Protein AF-A0A285Q0B0-F1 (afdb_monomer)

Solvent-accessible surface area (backbone atoms only — not comparable to full-atom values): 15495 Å² total; per-residue (Å²): 121,47,70,26,45,36,85,66,60,57,29,38,37,36,27,45,71,44,81,40,77,78,51,70,50,73,43,98,83,74,50,73,45,82,40,67,45,80,46,76,43,79,75,48,75,48,54,55,91,54,65,48,53,88,73,40,64,86,39,56,46,101,81,74,42,63,70,51,52,71,70,55,39,55,52,48,40,58,49,46,55,52,50,52,54,48,52,54,52,39,52,53,53,35,46,76,72,46,29,44,79,53,42,50,37,48,27,80,49,77,67,47,57,71,72,42,57,87,36,77,64,44,43,89,85,48,49,73,24,31,65,27,32,30,64,47,76,48,40,72,72,70,80,91,62,88,65,83,64,80,67,72,82,76,67,76,80,61,81,79,45,67,71,49,31,53,75,70,73,42,57,63,58,64,54,49,53,53,53,53,48,54,52,51,51,10,59,77,68,74,33,59,71,94,67,48,58,52,74,67,57,52,48,52,56,50,53,53,53,49,53,53,51,45,46,44,40,69,72,68,62,44,54,68,68,71,61,43,65,85,41,48,71,57,55,51,51,51,51,56,56,60,52,48,66,81,64,76,66,85,76,79,78,78,80,74,83,82,82,134

Radius of gyration: 33.99 Å; Cα contacts (8 Å, |Δi|>4): 268; chains: 1; bounding box: 76×57×107 Å

Nearest PDB structures (foldseek):
  8flw-assembly1_H  TM=5.089E-01  e=1.901E+00  Homo sapiens
  6ahy-assembly2_D  TM=4.563E-01  e=5.440E+00  Homo sapiens
  6ahy-assembly1_B  TM=3.961E-01  e=4.807E+00  Homo sapiens
  4f0a-assembly1_B  TM=3.523E-01  e=7.884E+00  Xenopus laevis

Secondary structure (DSSP, 8-state):
-EEEE-TTSSEEEEEEEEEEEEEEEEPTTS-EEEEEEEEEEEEEEEETTS-HHHHHTT-B-TTS-BSS-HHHHHHHHHHHHHHHHHHHHHHHHHHHTTEE--EEEEP-SHHHHHHHTTSTT--TTPPTTSEEEEEET-EE---S-----------------HHHHHHTT-HHHHHHHHHHHHHHHHHHTTS-TTTSS-HHHHHHHHHHHHHHHHIIIIIS---HHHHHHHHHHHHHHHHHHHHHHTT-PPP---------

pLDDT: mean 79.27, std 15.32, range [34.53, 93.88]

Sequence (260 aa):
MLLRLGKEGTVVRVYKTRAIYFDTITMSNGRSRKLFQTEMRKVVEFPIYESADAHMSDLLNEDDEAIFSIHGIQNAEKWIERQMQAIDAAFRKNQAMGLMGGTAVIKRSRKDDETYRSYPGFMPDAKIGEFIGAIRGSHKYEPKMRIKVRLPKVEVVEDKSLAKAWREGRLEDLNDEVVELLVRTADERGKPLDQAFSDEEARAVYITERKLFYLITQQLGYSQSFLEQPIKDELSKIKEELGKYKKKQPRKRKGKELLP

Structure (mmCIF, N/CA/C/O backbone):
data_AF-A0A285Q0B0-F1
#
_entry.id   AF-A0A285Q0B0-F1
#
loop_
_atom_site.group_PDB
_atom_site.id
_atom_site.type_symbol
_atom_site.label_atom_id
_atom_site.label_alt_id
_atom_site.label_comp_id
_atom_site.label_asym_id
_atom_site.label_entity_id
_atom_site.label_seq_id
_atom_site.pdbx_PDB_ins_code
_atom_site.Cartn_x
_atom_site.Cartn_y
_atom_site.Cartn_z
_atom_site.occupancy
_atom_site.B_iso_or_equiv
_atom_site.auth_seq_id
_atom_site.auth_comp_id
_atom_site.auth_asym_id
_atom_site.auth_atom_id
_atom_site.pdbx_PDB_model_num
ATOM 1 N N . MET A 1 1 ? 13.766 1.002 -21.809 1.00 83.38 1 MET A N 1
ATOM 2 C CA . MET A 1 1 ? 13.616 0.215 -20.568 1.00 83.38 1 MET A CA 1
ATOM 3 C C . MET A 1 1 ? 12.156 -0.162 -20.408 1.00 83.38 1 MET A C 1
ATOM 5 O O . MET A 1 1 ? 11.301 0.656 -20.721 1.00 83.38 1 MET A O 1
ATOM 9 N N . LEU A 1 2 ? 11.875 -1.385 -19.974 1.00 88.06 2 LEU A N 1
ATOM 10 C CA . LEU A 1 2 ? 10.527 -1.869 -19.686 1.00 88.06 2 LEU A CA 1
ATOM 11 C C . LEU A 1 2 ? 10.469 -2.331 -18.232 1.00 88.06 2 LEU A C 1
ATOM 13 O O . LEU A 1 2 ? 11.325 -3.100 -17.803 1.00 88.06 2 LEU A O 1
ATOM 17 N N . LEU A 1 3 ? 9.455 -1.879 -17.502 1.00 90.50 3 LEU A N 1
ATOM 18 C CA . LEU A 1 3 ? 9.206 -2.255 -16.113 1.00 90.50 3 LEU A CA 1
ATOM 19 C C . LEU A 1 3 ? 8.009 -3.194 -16.066 1.00 90.50 3 LEU A C 1
ATOM 21 O O . LEU A 1 3 ? 7.027 -2.987 -16.782 1.00 90.50 3 LEU A O 1
ATOM 25 N N . ARG A 1 4 ? 8.106 -4.252 -15.264 1.00 92.56 4 ARG A N 1
ATOM 26 C CA . ARG A 1 4 ? 7.008 -5.194 -15.046 1.00 92.56 4 ARG A CA 1
ATOM 27 C C . ARG A 1 4 ? 6.981 -5.657 -13.605 1.00 92.56 4 ARG A C 1
ATOM 29 O O . ARG A 1 4 ? 8.021 -5.972 -13.038 1.00 92.56 4 ARG A O 1
ATOM 36 N N . LEU A 1 5 ? 5.786 -5.797 -13.058 1.00 90.88 5 LEU A N 1
ATOM 37 C CA . LEU A 1 5 ? 5.570 -6.472 -11.795 1.00 90.88 5 LEU A CA 1
ATOM 38 C C . LEU A 1 5 ? 5.671 -7.993 -11.957 1.00 90.88 5 LEU A C 1
ATOM 40 O O . LEU A 1 5 ? 5.313 -8.579 -12.987 1.00 90.88 5 LEU A O 1
ATOM 44 N N . GLY A 1 6 ? 6.161 -8.642 -10.905 1.00 86.94 6 GLY A N 1
ATOM 45 C CA . GLY A 1 6 ? 6.092 -10.082 -10.712 1.00 86.94 6 GLY A CA 1
ATOM 46 C C . GLY A 1 6 ? 4.644 -10.566 -10.606 1.00 86.94 6 GLY A C 1
ATOM 47 O O . GLY A 1 6 ? 3.711 -9.780 -10.484 1.00 86.94 6 GLY A O 1
ATOM 48 N N . LYS A 1 7 ? 4.432 -11.887 -10.636 1.00 79.38 7 LYS A N 1
ATOM 49 C CA . LYS A 1 7 ? 3.079 -12.481 -10.674 1.00 79.38 7 LYS A CA 1
ATOM 50 C C . LYS A 1 7 ? 2.180 -12.080 -9.494 1.00 79.38 7 LYS A C 1
ATOM 52 O O . LYS A 1 7 ? 0.967 -12.180 -9.644 1.00 79.38 7 LYS A O 1
ATOM 57 N N . GLU A 1 8 ? 2.778 -11.671 -8.381 1.00 79.50 8 GLU A N 1
ATOM 58 C CA . GLU A 1 8 ? 2.112 -11.315 -7.124 1.00 79.50 8 GLU A CA 1
ATOM 59 C C . GLU A 1 8 ? 2.106 -9.802 -6.852 1.00 79.50 8 GLU A C 1
ATOM 61 O O . GLU A 1 8 ? 1.553 -9.369 -5.850 1.00 79.50 8 GLU A O 1
ATOM 66 N N . GLY A 1 9 ? 2.712 -8.988 -7.726 1.00 82.19 9 GLY A N 1
ATOM 67 C CA . GLY A 1 9 ? 2.813 -7.538 -7.517 1.00 82.19 9 GLY A CA 1
ATOM 68 C C . GLY A 1 9 ? 3.846 -7.101 -6.471 1.00 82.19 9 GLY A C 1
ATOM 69 O O . GLY A 1 9 ? 3.924 -5.921 -6.170 1.00 82.19 9 GLY A O 1
ATOM 70 N N . THR A 1 10 ? 4.645 -8.023 -5.934 1.00 85.56 10 THR A N 1
ATOM 71 C CA . THR A 1 10 ? 5.606 -7.778 -4.839 1.00 85.56 10 THR A CA 1
ATOM 72 C C . THR A 1 10 ? 7.030 -7.488 -5.306 1.00 85.56 10 THR A C 1
ATOM 74 O O . THR A 1 10 ? 7.867 -7.045 -4.527 1.00 85.56 10 THR A O 1
ATOM 77 N N . VAL A 1 11 ? 7.319 -7.745 -6.579 1.00 90.88 11 VAL A N 1
ATOM 78 C CA . VAL A 1 11 ? 8.665 -7.675 -7.154 1.00 90.88 11 VAL A CA 1
ATOM 79 C C . VAL A 1 11 ? 8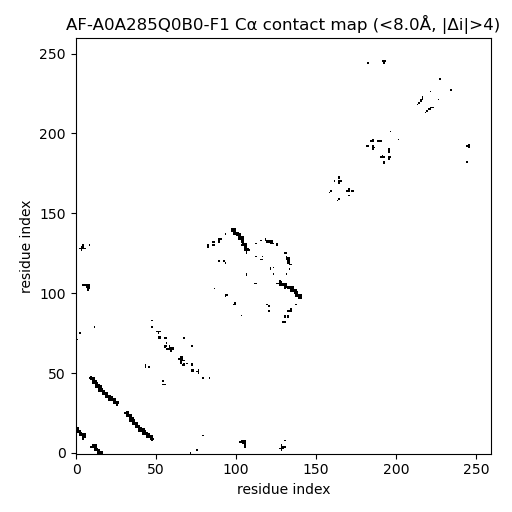.612 -6.878 -8.448 1.00 90.88 11 VAL A C 1
ATOM 81 O O . VAL A 1 11 ? 7.690 -7.057 -9.246 1.00 90.88 11 VAL A O 1
ATOM 84 N N . VAL A 1 12 ? 9.612 -6.037 -8.679 1.00 91.12 12 VAL A N 1
ATOM 85 C CA . VAL A 1 12 ? 9.812 -5.268 -9.907 1.00 91.12 12 VAL A CA 1
ATOM 86 C C . VAL A 1 12 ? 10.879 -5.954 -10.747 1.00 91.12 12 VAL A C 1
ATOM 88 O O . VAL A 1 12 ? 11.940 -6.331 -10.261 1.00 91.12 12 VAL A O 1
ATOM 91 N N . ARG A 1 13 ? 10.594 -6.127 -12.036 1.00 92.31 13 ARG A N 1
ATOM 92 C CA . ARG A 1 13 ? 11.513 -6.669 -13.036 1.00 92.31 13 ARG A CA 1
ATOM 93 C C . ARG A 1 13 ? 11.777 -5.625 -14.096 1.00 92.31 13 ARG A C 1
ATOM 95 O O . ARG A 1 13 ? 10.850 -5.156 -14.763 1.00 92.31 13 ARG A O 1
ATOM 102 N N . VAL A 1 14 ? 13.051 -5.318 -14.287 1.00 90.44 14 VAL A N 1
ATOM 103 C CA . VAL A 1 14 ? 13.509 -4.343 -15.270 1.00 90.44 14 VAL A CA 1
ATOM 104 C C . VAL A 1 14 ? 14.087 -5.082 -16.467 1.00 90.44 14 VAL A C 1
ATOM 106 O O . VAL A 1 14 ? 14.978 -5.923 -16.341 1.00 90.44 14 VAL A O 1
ATOM 109 N N . TYR A 1 15 ? 13.577 -4.759 -17.649 1.00 88.88 15 TYR A N 1
ATOM 110 C CA . TYR A 1 15 ? 14.010 -5.332 -18.914 1.00 88.88 15 TYR A CA 1
ATOM 111 C C . TYR A 1 15 ? 14.642 -4.261 -19.801 1.00 88.88 15 TYR A C 1
ATOM 113 O O . TYR A 1 15 ? 14.114 -3.151 -19.958 1.00 88.88 15 TYR A O 1
ATOM 121 N N . LYS A 1 16 ? 15.748 -4.623 -20.450 1.00 85.56 16 LYS A N 1
ATOM 122 C CA . LYS A 1 16 ? 16.327 -3.858 -21.554 1.00 85.56 16 LYS A CA 1
ATOM 123 C C . LYS A 1 16 ? 15.914 -4.525 -22.858 1.00 85.56 16 LYS A C 1
ATOM 125 O O . LYS A 1 16 ? 16.012 -5.741 -23.017 1.00 85.56 16 LYS A O 1
ATOM 130 N N . THR A 1 17 ? 15.397 -3.714 -23.766 1.00 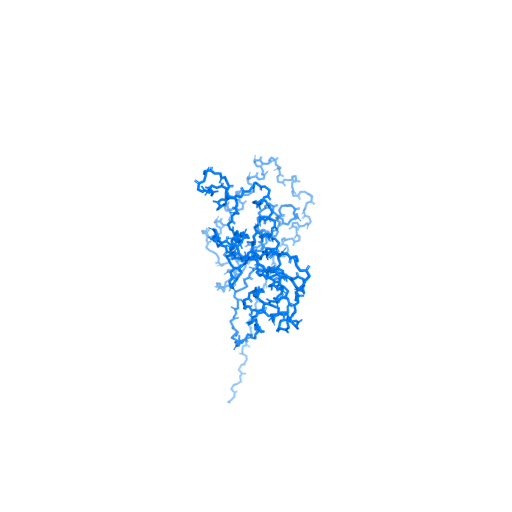82.31 17 THR A N 1
ATOM 131 C CA . THR A 1 17 ? 15.000 -4.134 -25.105 1.00 82.31 17 THR A CA 1
ATOM 132 C C . THR A 1 17 ? 16.120 -3.815 -26.079 1.00 82.31 17 THR A C 1
ATOM 134 O O . THR A 1 17 ? 16.610 -2.686 -26.089 1.00 82.31 17 THR A O 1
ATOM 137 N N . ARG A 1 18 ? 16.501 -4.785 -26.911 1.00 82.50 18 ARG A N 1
ATOM 138 C CA . ARG A 1 18 ? 17.442 -4.589 -28.018 1.00 82.50 18 ARG A CA 1
ATOM 139 C C . ARG A 1 18 ? 16.781 -5.023 -29.319 1.00 82.50 18 ARG A C 1
ATOM 141 O O . ARG A 1 18 ? 16.131 -6.063 -29.371 1.00 82.50 18 ARG A O 1
ATOM 148 N N . ALA A 1 19 ? 16.927 -4.214 -30.362 1.00 80.25 19 ALA A N 1
ATOM 149 C CA . ALA A 1 19 ? 16.557 -4.612 -31.712 1.00 80.25 19 ALA A CA 1
ATOM 150 C C . ALA A 1 19 ? 17.736 -5.363 -32.338 1.00 80.25 19 ALA A C 1
ATOM 152 O O . ALA A 1 19 ? 18.843 -4.829 -32.407 1.00 80.25 19 ALA A O 1
ATOM 153 N N . ILE A 1 20 ? 17.496 -6.593 -32.774 1.00 84.38 20 ILE A N 1
ATOM 154 C CA . ILE A 1 20 ? 18.479 -7.454 -33.424 1.00 84.38 20 ILE A CA 1
ATOM 155 C C . ILE A 1 20 ? 18.058 -7.615 -34.876 1.00 84.38 20 ILE A C 1
ATOM 157 O O . ILE A 1 20 ? 16.944 -8.045 -35.166 1.00 84.38 20 ILE A O 1
ATOM 161 N N . TYR A 1 21 ? 18.939 -7.223 -35.790 1.00 86.25 21 TYR A N 1
ATOM 162 C CA . TYR A 1 21 ? 18.771 -7.515 -37.207 1.00 86.25 21 TYR A CA 1
ATOM 163 C C . TYR A 1 21 ? 18.909 -9.021 -37.414 1.00 86.25 21 TYR A C 1
ATOM 165 O O . TYR A 1 21 ? 19.902 -9.594 -36.968 1.00 86.25 21 TYR A O 1
ATOM 173 N N . PHE A 1 22 ? 17.941 -9.645 -38.082 1.00 87.12 22 PHE A N 1
ATOM 174 C CA . PHE A 1 22 ? 18.012 -11.082 -38.356 1.00 87.12 22 PHE A CA 1
ATOM 175 C C . PHE A 1 22 ? 17.916 -11.422 -39.841 1.00 87.12 22 PHE A C 1
ATOM 177 O O . PHE A 1 22 ? 18.479 -12.433 -40.242 1.00 87.12 22 PHE A O 1
ATOM 184 N N . ASP A 1 23 ? 17.251 -10.599 -40.660 1.00 86.56 23 ASP A N 1
ATOM 185 C CA . ASP A 1 23 ? 17.132 -10.884 -42.092 1.00 86.56 23 ASP A CA 1
ATOM 186 C C . ASP A 1 23 ? 16.757 -9.645 -42.923 1.00 86.56 23 ASP A C 1
ATOM 188 O O . ASP A 1 23 ? 16.395 -8.599 -42.383 1.00 86.56 23 ASP A O 1
ATOM 192 N N . THR A 1 24 ? 16.813 -9.750 -44.249 1.00 89.88 24 THR A N 1
ATOM 193 C CA . THR A 1 24 ? 16.303 -8.758 -45.197 1.00 89.88 24 THR A CA 1
ATOM 194 C C . THR A 1 24 ? 15.381 -9.433 -46.205 1.00 89.88 24 THR A C 1
ATOM 196 O O . THR A 1 24 ? 15.797 -10.326 -46.931 1.00 89.88 24 THR A O 1
ATOM 199 N N . ILE A 1 25 ? 14.142 -8.950 -46.314 1.00 88.94 25 ILE A N 1
ATOM 200 C CA . ILE A 1 25 ? 13.193 -9.425 -47.329 1.00 88.94 25 ILE A CA 1
ATOM 201 C C . ILE A 1 25 ? 13.178 -8.499 -48.540 1.00 88.94 25 ILE A C 1
ATOM 203 O O . ILE A 1 25 ? 13.144 -7.272 -48.400 1.00 88.94 25 ILE A O 1
ATOM 207 N N . THR A 1 26 ? 13.151 -9.082 -49.735 1.00 86.38 26 THR A N 1
ATOM 208 C CA . THR A 1 26 ? 12.931 -8.350 -50.986 1.00 86.38 26 THR A CA 1
ATOM 209 C C . THR A 1 26 ? 11.447 -8.380 -51.328 1.00 86.38 26 THR A C 1
ATOM 211 O O . THR A 1 26 ? 10.842 -9.439 -51.472 1.00 86.38 26 THR A O 1
ATOM 214 N N . MET A 1 27 ? 10.840 -7.200 -51.421 1.00 82.88 27 MET A N 1
ATOM 215 C CA . MET A 1 27 ? 9.436 -7.036 -51.7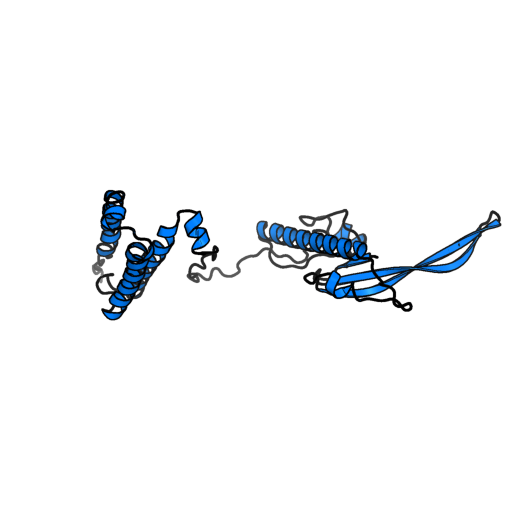88 1.00 82.88 27 MET A CA 1
ATOM 216 C C . MET A 1 27 ? 9.239 -7.276 -53.290 1.00 82.88 27 MET A C 1
ATOM 218 O O . MET A 1 27 ? 10.157 -7.091 -54.088 1.00 82.88 27 MET A O 1
ATOM 222 N N . SER A 1 28 ? 8.005 -7.576 -53.698 1.00 78.88 28 SER A N 1
ATOM 223 C CA . SER A 1 28 ? 7.613 -7.767 -55.106 1.00 78.88 28 SER A CA 1
ATOM 224 C C . SER A 1 28 ? 7.892 -6.563 -56.021 1.00 78.88 28 SER A C 1
ATOM 226 O O . SER A 1 28 ? 7.948 -6.715 -57.234 1.00 78.88 28 SER A O 1
ATOM 228 N N . ASN A 1 29 ? 8.107 -5.371 -55.455 1.00 85.69 29 ASN A N 1
ATOM 229 C CA . ASN A 1 29 ? 8.480 -4.147 -56.172 1.00 85.69 29 ASN A CA 1
ATOM 230 C C . ASN A 1 29 ? 10.004 -3.893 -56.229 1.00 85.69 29 ASN A C 1
ATOM 232 O O . ASN A 1 29 ? 10.424 -2.771 -56.510 1.00 85.69 29 ASN A O 1
ATOM 236 N N . GLY A 1 30 ? 10.828 -4.891 -55.893 1.00 81.94 30 GLY A N 1
ATOM 237 C CA . GLY A 1 30 ? 12.292 -4.809 -55.914 1.00 81.94 30 GLY A CA 1
ATOM 238 C C . GLY A 1 30 ? 12.919 -4.050 -54.739 1.00 81.94 30 GLY A C 1
ATOM 239 O O . GLY A 1 30 ? 14.141 -3.951 -54.664 1.00 81.94 30 GLY A O 1
ATOM 240 N N . ARG A 1 31 ? 12.125 -3.517 -53.797 1.00 82.75 31 ARG A N 1
ATOM 241 C CA . ARG A 1 31 ? 12.655 -2.839 -52.601 1.00 82.75 31 ARG A CA 1
ATOM 242 C C . ARG A 1 31 ? 12.956 -3.839 -51.491 1.00 82.75 31 ARG A C 1
ATOM 244 O O . ARG A 1 31 ? 12.103 -4.643 -51.121 1.00 82.75 31 ARG A O 1
ATOM 251 N N . SER A 1 32 ? 14.132 -3.721 -50.889 1.00 84.69 32 SER A N 1
ATOM 252 C CA . SER A 1 32 ? 14.523 -4.530 -49.733 1.00 84.69 32 SER A CA 1
ATOM 253 C C . SER A 1 32 ? 14.130 -3.860 -48.414 1.00 84.69 32 SER A C 1
ATOM 255 O O . SER A 1 32 ? 14.277 -2.645 -48.255 1.00 84.69 32 SER A O 1
ATOM 257 N N . ARG A 1 33 ? 13.650 -4.645 -47.444 1.00 85.44 33 ARG A N 1
ATOM 258 C CA . ARG A 1 33 ? 13.418 -4.205 -46.061 1.00 85.44 33 ARG A CA 1
ATOM 259 C C . ARG A 1 33 ? 14.177 -5.086 -45.082 1.00 85.44 33 ARG A C 1
ATOM 261 O O . ARG A 1 33 ? 14.012 -6.301 -45.087 1.00 85.44 33 ARG A O 1
ATOM 268 N N . LYS A 1 34 ? 14.948 -4.444 -44.204 1.00 89.94 34 LYS A N 1
ATOM 269 C CA . LYS A 1 34 ? 15.582 -5.097 -43.058 1.00 89.94 34 LYS A CA 1
ATOM 270 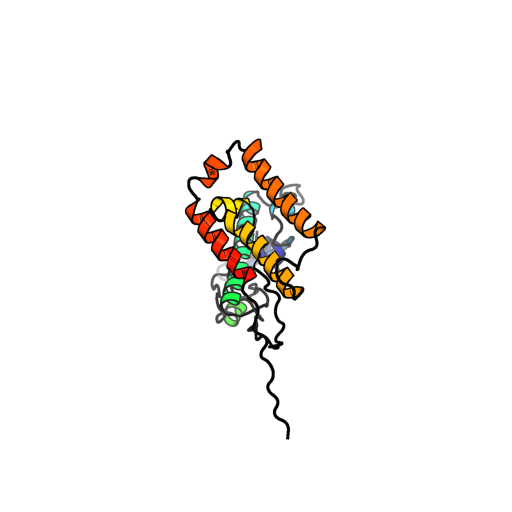C C . LYS A 1 34 ? 14.514 -5.490 -42.040 1.00 89.94 34 LYS A C 1
ATOM 272 O O . LYS A 1 34 ? 13.666 -4.670 -41.681 1.00 89.94 34 LYS A O 1
ATOM 277 N N . LEU A 1 35 ? 14.576 -6.728 -41.581 1.00 85.94 35 LEU A N 1
ATOM 278 C CA . LEU A 1 35 ? 13.768 -7.270 -40.509 1.00 85.94 35 LEU A CA 1
ATOM 279 C C . LEU A 1 35 ? 14.571 -7.247 -39.214 1.00 85.94 35 LEU A C 1
ATOM 281 O O . LEU A 1 35 ? 15.741 -7.632 -39.154 1.00 85.94 35 LEU A O 1
ATOM 285 N N . PHE A 1 36 ? 13.906 -6.777 -38.169 1.00 86.19 36 PHE A N 1
ATOM 286 C CA . PHE A 1 36 ? 14.460 -6.697 -36.832 1.00 86.19 36 PHE A CA 1
ATOM 287 C C . PHE A 1 36 ? 13.554 -7.470 -35.885 1.00 86.19 36 PHE A C 1
ATOM 289 O O . PHE A 1 36 ? 12.331 -7.333 -35.931 1.00 86.19 36 PHE A O 1
ATOM 296 N N . GLN A 1 37 ? 14.159 -8.256 -35.009 1.00 85.06 37 GLN A N 1
ATOM 297 C CA . GLN A 1 37 ? 13.494 -8.894 -33.890 1.00 85.06 37 GLN A CA 1
ATOM 298 C C . GLN A 1 37 ? 13.802 -8.089 -32.633 1.00 85.06 37 GLN A C 1
ATOM 300 O O . GLN A 1 37 ? 14.921 -7.630 -32.422 1.00 85.06 37 GLN A O 1
ATOM 305 N N . THR A 1 38 ? 12.795 -7.881 -31.792 1.00 84.31 38 THR A N 1
ATOM 306 C CA . THR A 1 38 ? 13.009 -7.273 -30.478 1.00 84.31 38 THR A CA 1
ATOM 307 C C . THR A 1 38 ? 13.306 -8.368 -29.466 1.00 84.31 38 THR A C 1
ATOM 309 O O . THR A 1 38 ? 12.441 -9.194 -29.181 1.00 84.31 38 THR A O 1
ATOM 312 N N . GLU A 1 39 ? 14.507 -8.355 -28.902 1.00 84.62 39 GLU A N 1
ATOM 313 C CA . GLU A 1 39 ? 14.871 -9.198 -27.771 1.00 84.62 39 GLU A CA 1
ATOM 314 C C . GLU A 1 39 ? 14.687 -8.421 -26.461 1.00 84.62 39 GLU A C 1
ATOM 316 O O . GLU A 1 39 ? 15.007 -7.231 -26.369 1.00 84.62 39 GLU A O 1
ATOM 321 N N . MET A 1 40 ? 14.139 -9.087 -25.442 1.00 84.25 40 MET A N 1
ATOM 322 C CA . MET A 1 40 ? 13.976 -8.536 -24.096 1.00 84.25 40 MET A CA 1
ATOM 323 C C . MET A 1 40 ? 14.862 -9.310 -23.128 1.00 84.25 40 MET A C 1
ATOM 325 O O . MET A 1 40 ? 14.601 -10.482 -22.862 1.00 84.25 40 MET A O 1
ATOM 329 N N . ARG A 1 41 ? 15.857 -8.645 -22.541 1.00 86.12 41 ARG A N 1
ATOM 330 C CA . ARG A 1 41 ? 16.711 -9.235 -21.505 1.00 86.12 41 ARG A CA 1
ATOM 331 C C . ARG A 1 41 ? 16.351 -8.652 -20.145 1.00 86.12 41 ARG A C 1
ATOM 333 O O . ARG A 1 41 ? 16.289 -7.431 -19.995 1.00 86.12 41 ARG A O 1
ATOM 340 N N . LYS A 1 42 ? 16.098 -9.519 -19.159 1.00 89.44 42 LYS A N 1
ATOM 341 C CA . LYS A 1 42 ? 15.944 -9.106 -17.756 1.00 89.44 42 LYS A CA 1
ATOM 342 C C . LYS A 1 42 ? 17.307 -8.645 -17.246 1.00 89.44 42 LYS A C 1
ATOM 344 O O . LYS A 1 42 ? 18.270 -9.396 -17.370 1.00 89.44 42 LYS A O 1
ATOM 349 N N . VAL A 1 43 ? 17.368 -7.430 -16.718 1.00 89.69 43 VAL A N 1
ATOM 350 C CA . VAL A 1 43 ? 18.604 -6.826 -16.205 1.00 89.69 43 VAL A CA 1
ATOM 351 C C . VAL A 1 43 ? 18.655 -6.937 -14.690 1.00 89.69 43 VAL A C 1
ATOM 353 O O . VAL A 1 43 ? 19.631 -7.444 -14.158 1.00 89.69 43 VAL A O 1
ATOM 356 N N . VAL A 1 44 ? 17.582 -6.532 -14.009 1.00 91.25 44 VAL A N 1
ATOM 357 C CA . VAL A 1 44 ? 17.511 -6.563 -12.546 1.00 91.25 44 VAL A CA 1
ATOM 358 C C . VAL A 1 44 ? 16.108 -6.936 -12.072 1.00 91.25 44 VAL A C 1
ATOM 360 O O . VAL A 1 44 ? 15.113 -6.740 -12.784 1.00 91.25 44 VAL A O 1
ATOM 363 N N . GLU A 1 45 ? 16.046 -7.543 -10.893 1.00 91.69 45 GLU A N 1
ATOM 364 C CA . GLU A 1 45 ? 14.827 -7.940 -10.198 1.00 91.69 45 GLU A CA 1
ATOM 365 C C . GLU A 1 45 ? 14.993 -7.624 -8.713 1.00 91.69 45 GLU A C 1
ATOM 367 O O . GLU A 1 45 ? 15.946 -8.101 -8.105 1.00 91.69 45 GLU A O 1
ATOM 372 N N . PHE A 1 46 ? 14.088 -6.824 -8.153 1.00 90.62 46 PHE A N 1
ATOM 373 C CA . PHE A 1 46 ? 14.155 -6.388 -6.758 1.00 90.62 46 PHE A CA 1
ATOM 374 C C . PHE A 1 46 ? 12.749 -6.202 -6.163 1.00 90.62 46 PHE A C 1
ATOM 376 O O . PHE A 1 46 ? 11.776 -6.063 -6.917 1.00 90.62 46 PHE A O 1
ATOM 383 N N . PRO A 1 47 ? 12.591 -6.251 -4.830 1.00 88.38 47 PRO A N 1
ATOM 384 C CA . PRO A 1 47 ? 11.298 -6.055 -4.181 1.00 88.38 47 PRO A CA 1
ATOM 385 C C . PRO A 1 47 ? 10.703 -4.667 -4.449 1.00 88.38 47 PRO A C 1
ATOM 387 O O . PRO A 1 47 ? 11.412 -3.671 -4.478 1.00 88.38 47 PRO A O 1
ATOM 390 N N . ILE A 1 48 ? 9.378 -4.585 -4.607 1.00 87.19 48 ILE A N 1
ATOM 391 C CA . ILE A 1 48 ? 8.685 -3.334 -4.977 1.00 87.19 48 ILE A CA 1
ATOM 392 C C . ILE A 1 48 ? 8.825 -2.212 -3.934 1.00 87.19 48 ILE A C 1
ATOM 394 O O . ILE A 1 48 ? 8.677 -1.047 -4.275 1.00 87.19 48 ILE A O 1
ATOM 398 N N . TYR A 1 49 ? 9.105 -2.557 -2.677 1.00 84.56 49 TYR A N 1
ATOM 399 C CA . TYR A 1 49 ? 9.262 -1.606 -1.573 1.00 84.56 49 TYR A CA 1
ATOM 400 C C . TYR A 1 49 ? 10.696 -1.072 -1.421 1.00 84.56 49 TYR A C 1
ATOM 402 O O . TYR A 1 49 ? 10.944 -0.253 -0.539 1.00 84.56 49 TYR A O 1
ATOM 410 N N . GLU A 1 50 ? 11.641 -1.538 -2.240 1.00 85.62 50 GLU A N 1
ATOM 411 C CA . GLU A 1 50 ? 13.023 -1.053 -2.243 1.00 85.62 50 GLU A CA 1
ATOM 412 C C . GLU A 1 50 ? 13.216 0.021 -3.325 1.00 85.62 50 GLU A C 1
ATOM 414 O O . GLU A 1 50 ? 12.551 0.003 -4.364 1.00 85.62 50 GLU A O 1
ATOM 419 N N . SER A 1 51 ? 14.117 0.980 -3.079 1.00 85.06 51 SER A N 1
ATOM 420 C CA . SER A 1 51 ? 14.393 2.059 -4.040 1.00 85.06 51 SER A CA 1
ATOM 421 C C . SER A 1 51 ? 15.019 1.494 -5.313 1.00 85.06 51 SER A C 1
ATOM 423 O O . SER A 1 51 ? 15.937 0.675 -5.261 1.00 85.06 51 SER A O 1
ATOM 425 N N . ALA A 1 52 ? 14.539 1.966 -6.465 1.00 84.31 52 ALA A N 1
ATOM 426 C CA . ALA A 1 52 ? 15.108 1.589 -7.751 1.00 84.31 52 ALA A CA 1
ATOM 427 C C . ALA A 1 52 ? 16.555 2.075 -7.896 1.00 84.31 52 ALA A C 1
ATOM 429 O O . ALA A 1 52 ? 17.344 1.396 -8.546 1.00 84.31 52 ALA A O 1
ATOM 430 N N . ASP A 1 53 ? 16.905 3.211 -7.285 1.00 84.88 53 ASP A N 1
ATOM 431 C CA . ASP A 1 53 ? 18.260 3.764 -7.312 1.00 84.88 53 ASP A CA 1
ATOM 432 C C . ASP A 1 53 ? 19.272 2.763 -6.753 1.00 84.88 53 ASP A C 1
ATOM 434 O O . ASP A 1 53 ? 20.189 2.375 -7.469 1.00 84.88 53 ASP A O 1
ATOM 438 N N . ALA A 1 54 ? 18.999 2.205 -5.568 1.00 85.94 54 ALA A N 1
ATOM 439 C CA . ALA A 1 54 ? 19.864 1.232 -4.894 1.00 85.94 54 ALA A CA 1
ATOM 440 C C . ALA A 1 54 ? 20.176 -0.032 -5.720 1.00 85.94 54 ALA A C 1
ATOM 442 O O . ALA A 1 54 ? 21.167 -0.709 -5.462 1.00 85.94 54 ALA A O 1
ATOM 443 N N . HIS A 1 55 ? 19.331 -0.365 -6.700 1.00 86.19 55 HIS A N 1
ATOM 444 C CA . HIS A 1 55 ? 19.467 -1.566 -7.530 1.00 86.19 55 HIS A CA 1
ATOM 445 C C . HIS A 1 55 ? 19.873 -1.278 -8.975 1.00 86.19 55 HIS A C 1
ATOM 447 O O . HIS A 1 55 ? 20.173 -2.209 -9.723 1.00 86.19 55 HIS A O 1
ATOM 453 N N . MET A 1 56 ? 19.828 -0.017 -9.407 1.00 85.62 56 MET A N 1
ATOM 454 C CA . MET A 1 56 ? 20.022 0.362 -10.809 1.00 85.62 56 MET A CA 1
ATOM 455 C C . MET A 1 56 ? 21.195 1.312 -11.038 1.00 85.62 56 MET A C 1
ATOM 457 O O . MET A 1 56 ? 21.701 1.327 -12.160 1.00 85.62 56 MET A O 1
ATOM 461 N N . SER A 1 57 ? 21.612 2.088 -10.034 1.00 84.75 57 SER A N 1
ATOM 462 C CA . SER A 1 57 ? 22.663 3.109 -10.153 1.00 84.75 57 SER A CA 1
ATOM 463 C C . SER A 1 57 ? 24.033 2.514 -10.495 1.00 84.75 57 SER A C 1
ATOM 465 O O . SER A 1 57 ? 24.708 3.015 -11.392 1.00 84.75 57 SER A O 1
ATOM 467 N N . ASP A 1 58 ? 24.391 1.404 -9.849 1.00 84.94 58 ASP A N 1
ATOM 468 C CA . ASP A 1 58 ? 25.724 0.790 -9.935 1.00 84.94 58 ASP A CA 1
ATOM 469 C C . ASP A 1 58 ? 25.853 -0.248 -11.065 1.00 84.94 58 ASP A C 1
ATOM 471 O O . ASP A 1 58 ? 26.877 -0.917 -11.212 1.00 84.94 58 ASP A O 1
ATOM 475 N N . LEU A 1 59 ? 24.808 -0.423 -11.878 1.00 84.62 59 LEU A N 1
ATOM 476 C CA . LEU A 1 59 ? 24.827 -1.383 -12.976 1.00 84.62 59 LEU A CA 1
ATOM 477 C C . LEU A 1 59 ? 25.544 -0.798 -14.196 1.00 84.62 59 LEU A C 1
ATOM 479 O O . LEU A 1 59 ? 25.036 0.129 -14.831 1.00 84.62 59 LEU A O 1
ATOM 483 N N . LEU A 1 60 ? 26.672 -1.407 -14.568 1.00 84.44 60 LEU A N 1
ATOM 484 C CA . LEU A 1 60 ? 27.487 -1.045 -15.732 1.00 84.44 60 LEU A CA 1
ATOM 485 C C . LEU A 1 60 ? 27.356 -2.073 -16.872 1.00 84.44 60 LEU A C 1
ATOM 487 O O . LEU A 1 60 ? 27.096 -3.256 -16.634 1.00 84.44 60 LEU A O 1
ATOM 491 N N . ASN A 1 61 ? 27.472 -1.623 -18.126 1.00 82.75 61 ASN A N 1
ATOM 492 C CA . ASN A 1 61 ? 27.570 -2.501 -19.297 1.00 82.75 61 ASN A CA 1
ATOM 493 C C . ASN A 1 61 ? 29.002 -3.053 -19.460 1.00 82.75 61 ASN A C 1
ATOM 495 O O . ASN A 1 61 ? 29.876 -2.803 -18.640 1.00 82.75 61 ASN A O 1
ATOM 499 N N . GLU A 1 62 ? 29.240 -3.813 -20.533 1.00 80.50 62 GLU A N 1
ATOM 500 C CA . GLU A 1 62 ? 30.567 -4.366 -20.866 1.00 80.50 62 GLU A CA 1
ATOM 501 C C . GLU A 1 62 ? 31.627 -3.284 -21.157 1.00 80.50 62 GLU A C 1
ATOM 503 O O . GLU A 1 62 ? 32.813 -3.596 -21.176 1.00 80.50 62 GLU A O 1
ATOM 508 N N . ASP A 1 63 ? 31.204 -2.030 -21.347 1.00 84.69 63 ASP A N 1
ATOM 509 C CA . ASP A 1 63 ? 32.051 -0.870 -21.640 1.00 84.69 63 ASP A CA 1
ATOM 510 C C . ASP A 1 63 ? 32.234 0.048 -20.407 1.00 84.69 63 ASP A C 1
ATOM 512 O O . ASP A 1 63 ? 32.617 1.206 -20.556 1.00 84.69 63 ASP A O 1
ATOM 516 N N . ASP A 1 64 ? 31.915 -0.437 -19.197 1.00 82.81 64 ASP A N 1
ATOM 517 C CA . ASP A 1 64 ? 31.935 0.310 -17.924 1.00 82.81 64 ASP A CA 1
ATOM 518 C C . ASP A 1 64 ? 31.036 1.569 -17.886 1.00 82.81 64 ASP A C 1
ATOM 520 O O . ASP A 1 64 ? 31.177 2.446 -17.032 1.00 82.81 64 ASP A O 1
ATOM 524 N N . GLU A 1 65 ? 30.047 1.655 -18.776 1.00 83.06 65 GLU A N 1
ATOM 525 C CA . GLU A 1 65 ? 29.045 2.719 -18.801 1.00 83.06 65 GLU A CA 1
ATOM 526 C C . GLU A 1 65 ? 27.776 2.321 -18.038 1.00 83.06 65 GLU A C 1
ATOM 528 O O . GLU A 1 65 ? 27.282 1.194 -18.139 1.00 83.06 65 GLU A O 1
ATOM 533 N N . ALA A 1 66 ? 27.173 3.283 -17.334 1.00 83.12 66 ALA A N 1
ATOM 534 C CA . ALA A 1 66 ? 25.912 3.079 -16.626 1.00 83.12 66 ALA A CA 1
ATOM 535 C C . ALA A 1 66 ? 24.810 2.552 -17.563 1.00 83.12 66 ALA A C 1
ATOM 537 O O . ALA A 1 66 ? 24.446 3.175 -18.566 1.00 83.12 66 ALA A O 1
ATOM 538 N N . ILE A 1 67 ? 24.217 1.406 -17.211 1.00 83.88 67 ILE A N 1
ATOM 539 C CA . ILE A 1 67 ? 23.150 0.774 -17.999 1.00 83.88 67 ILE A CA 1
ATOM 540 C C . ILE A 1 67 ? 21.905 1.668 -18.053 1.00 83.88 67 ILE A C 1
ATOM 542 O O . ILE A 1 67 ? 21.171 1.644 -19.055 1.00 83.88 67 ILE A O 1
ATOM 546 N N . PHE A 1 68 ? 21.651 2.421 -16.980 1.00 86.06 68 PHE A N 1
ATOM 547 C CA . PHE A 1 68 ? 20.482 3.272 -16.804 1.00 86.06 68 PHE A CA 1
ATOM 548 C C . PHE A 1 68 ? 20.896 4.719 -16.544 1.00 86.06 68 PHE A C 1
ATOM 550 O O . PHE A 1 68 ? 21.799 4.997 -15.765 1.00 86.06 68 PHE A O 1
ATOM 557 N N . SER A 1 69 ? 20.195 5.661 -17.173 1.00 86.31 69 SER A N 1
ATOM 558 C CA . SER A 1 69 ? 20.360 7.078 -16.860 1.00 86.31 69 SER A CA 1
ATOM 559 C C . SER A 1 69 ? 19.633 7.440 -15.564 1.00 86.31 69 SER A C 1
ATOM 561 O O . SER A 1 69 ? 18.604 6.842 -15.242 1.00 86.31 69 SER A O 1
ATOM 563 N N . ILE A 1 70 ? 20.089 8.499 -14.888 1.00 85.69 70 ILE A N 1
ATOM 564 C CA . ILE A 1 70 ? 19.440 9.061 -13.686 1.00 85.69 70 ILE A CA 1
ATOM 565 C C . ILE A 1 70 ? 17.948 9.330 -13.940 1.00 85.69 70 ILE A C 1
ATOM 567 O O . ILE A 1 70 ? 17.087 8.971 -13.140 1.00 85.69 70 ILE A O 1
ATOM 571 N N . HIS A 1 71 ? 17.608 9.897 -15.102 1.00 87.06 71 HIS A N 1
ATOM 572 C CA . HIS A 1 71 ? 16.212 10.136 -15.473 1.00 87.06 71 HIS A CA 1
ATOM 573 C C . HIS A 1 71 ? 15.417 8.830 -15.658 1.00 87.06 71 HIS A C 1
ATOM 575 O O . HIS A 1 71 ? 14.227 8.767 -15.352 1.00 87.06 71 HIS A O 1
ATOM 581 N N . GLY A 1 72 ? 16.066 7.772 -16.151 1.00 86.06 72 GLY A N 1
ATOM 582 C CA . GLY A 1 72 ? 15.482 6.436 -16.237 1.00 86.06 72 GLY A CA 1
ATOM 583 C C . GLY A 1 72 ? 15.144 5.862 -14.861 1.00 86.06 72 GLY A C 1
ATOM 584 O O . GLY A 1 72 ? 14.041 5.346 -14.690 1.00 86.06 72 GLY A O 1
ATOM 585 N N . ILE A 1 73 ? 16.049 6.014 -13.891 1.00 87.44 73 ILE A N 1
ATOM 586 C CA . ILE A 1 73 ? 15.867 5.571 -12.500 1.00 87.44 73 ILE A CA 1
ATOM 587 C C . ILE A 1 73 ? 14.710 6.333 -11.841 1.00 87.44 73 ILE A C 1
ATOM 589 O O . ILE A 1 73 ? 13.759 5.713 -11.374 1.00 87.44 73 ILE A O 1
ATOM 593 N N . GLN A 1 74 ? 14.694 7.666 -11.927 1.00 88.81 74 GLN A N 1
ATOM 594 C CA . GLN A 1 74 ? 13.600 8.490 -11.385 1.00 88.81 74 GLN A CA 1
ATOM 595 C C . GLN A 1 74 ? 12.231 8.142 -11.991 1.00 88.81 74 GLN A C 1
ATOM 597 O O . GLN A 1 74 ? 11.203 8.150 -11.311 1.00 88.81 74 GLN A O 1
ATOM 602 N N . ASN A 1 75 ? 12.190 7.842 -13.292 1.00 91.44 75 ASN A N 1
ATOM 603 C CA . ASN A 1 75 ? 10.962 7.395 -13.942 1.00 91.44 75 ASN A CA 1
ATOM 604 C C . ASN A 1 75 ? 10.528 6.005 -13.459 1.00 91.44 75 ASN A C 1
ATOM 606 O O . ASN A 1 75 ? 9.325 5.744 -13.399 1.00 91.44 75 ASN A O 1
ATOM 610 N N . ALA A 1 76 ? 11.476 5.129 -13.113 1.00 88.62 76 ALA A N 1
ATOM 611 C CA . ALA A 1 76 ? 11.170 3.839 -12.512 1.00 88.62 76 ALA A CA 1
ATOM 612 C C . ALA A 1 76 ? 10.581 4.000 -11.110 1.00 88.62 76 ALA A C 1
ATOM 614 O O . ALA A 1 76 ? 9.541 3.406 -10.847 1.00 88.62 76 ALA A O 1
ATOM 615 N N . GLU A 1 77 ? 11.149 4.860 -10.265 1.00 89.56 77 GLU A N 1
ATOM 616 C CA . GLU A 1 77 ? 10.611 5.134 -8.925 1.00 89.56 77 GLU A CA 1
ATOM 617 C C . GLU A 1 77 ? 9.178 5.669 -8.985 1.00 89.56 77 GLU A C 1
ATOM 619 O O . GLU A 1 77 ? 8.271 5.089 -8.391 1.00 89.56 77 GLU A O 1
ATOM 624 N N . LYS A 1 78 ? 8.925 6.689 -9.814 1.00 91.88 78 LYS A N 1
ATOM 625 C CA . LYS A 1 78 ? 7.564 7.219 -10.016 1.00 91.88 78 LYS A CA 1
ATOM 626 C C . LYS A 1 78 ? 6.592 6.161 -10.527 1.00 91.88 78 LYS A C 1
ATOM 628 O O . LYS A 1 78 ? 5.399 6.208 -10.229 1.00 91.88 78 LYS A O 1
ATOM 633 N N . TRP A 1 79 ? 7.067 5.241 -11.363 1.00 93.38 79 TRP A N 1
ATOM 634 C CA . TRP A 1 79 ? 6.241 4.141 -11.843 1.00 93.38 79 TRP A CA 1
ATOM 635 C C . TRP A 1 79 ? 5.930 3.150 -10.713 1.00 93.38 79 TRP A C 1
ATOM 637 O O . TRP A 1 79 ? 4.768 2.780 -10.564 1.00 93.38 79 TRP A O 1
ATOM 647 N N . ILE A 1 80 ? 6.920 2.783 -9.893 1.00 91.50 80 ILE A N 1
ATOM 648 C CA . ILE A 1 80 ? 6.769 1.894 -8.731 1.00 91.50 80 ILE A CA 1
ATOM 649 C C . ILE A 1 80 ? 5.766 2.476 -7.732 1.00 91.50 80 ILE A C 1
ATOM 651 O O . ILE A 1 80 ? 4.806 1.795 -7.370 1.00 91.50 80 ILE A O 1
ATOM 655 N N . GLU A 1 81 ? 5.915 3.751 -7.368 1.00 90.44 81 GLU A N 1
ATOM 656 C CA . GLU A 1 81 ? 5.000 4.446 -6.457 1.00 90.44 81 GLU A CA 1
ATOM 657 C C . GLU A 1 81 ? 3.553 4.398 -6.956 1.00 90.44 81 GLU A C 1
ATOM 659 O O . GLU A 1 81 ? 2.636 4.076 -6.198 1.00 90.44 81 GLU A O 1
ATOM 664 N N . ARG A 1 82 ? 3.335 4.653 -8.254 1.00 92.31 82 ARG A N 1
ATOM 665 C CA . ARG A 1 82 ? 1.997 4.570 -8.861 1.00 92.31 82 ARG A CA 1
ATOM 666 C C . ARG A 1 82 ?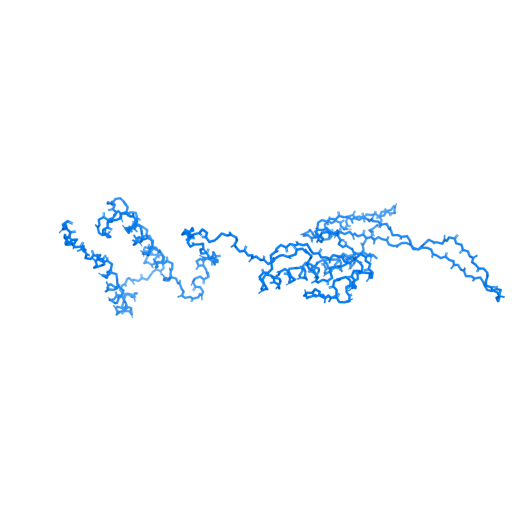 1.412 3.167 -8.768 1.00 92.31 82 ARG A C 1
ATOM 668 O O . ARG A 1 82 ? 0.216 3.033 -8.518 1.00 92.31 82 ARG A O 1
ATOM 675 N N . GLN A 1 83 ? 2.226 2.129 -8.973 1.00 91.62 83 GLN A N 1
ATOM 676 C CA . GLN A 1 83 ? 1.762 0.748 -8.848 1.00 91.62 83 GLN A CA 1
ATOM 677 C C . GLN A 1 83 ? 1.375 0.419 -7.402 1.00 91.62 83 GLN A C 1
ATOM 679 O O . GLN A 1 83 ? 0.295 -0.128 -7.182 1.00 91.62 83 GLN A O 1
ATOM 684 N N . MET A 1 84 ? 2.205 0.792 -6.423 1.00 90.88 84 MET A N 1
ATOM 685 C CA . MET A 1 84 ? 1.917 0.569 -5.001 1.00 90.88 84 MET A CA 1
ATOM 686 C C . MET A 1 84 ? 0.630 1.275 -4.572 1.00 90.88 84 MET A C 1
ATOM 688 O O . MET A 1 84 ? -0.272 0.640 -4.032 1.00 90.88 84 MET A O 1
ATOM 692 N N . GLN A 1 85 ? 0.490 2.560 -4.909 1.00 91.50 85 GLN A N 1
ATOM 693 C CA . GLN A 1 85 ? -0.712 3.337 -4.601 1.00 91.50 85 GLN A CA 1
ATOM 694 C C . GLN A 1 85 ? -1.973 2.728 -5.228 1.00 91.50 85 GLN A C 1
ATOM 696 O O . GLN A 1 85 ? -3.022 2.674 -4.584 1.00 91.50 85 GLN A O 1
ATOM 701 N N . ALA A 1 86 ? -1.884 2.249 -6.472 1.00 90.50 86 ALA A N 1
ATOM 702 C CA . ALA A 1 86 ? -3.007 1.608 -7.150 1.00 90.50 86 ALA A CA 1
ATOM 703 C C . ALA A 1 86 ? -3.404 0.278 -6.486 1.00 90.50 86 ALA A C 1
ATOM 705 O O . ALA A 1 86 ? -4.597 0.017 -6.309 1.00 90.50 86 ALA A O 1
ATOM 706 N N . ILE A 1 87 ? -2.422 -0.541 -6.094 1.00 90.69 87 ILE A N 1
ATOM 707 C CA . ILE A 1 87 ? -2.647 -1.808 -5.384 1.00 90.69 87 ILE A CA 1
ATOM 708 C C . ILE A 1 87 ? -3.307 -1.543 -4.025 1.00 90.69 87 ILE A C 1
ATOM 710 O O . ILE A 1 87 ? -4.351 -2.130 -3.727 1.00 90.69 87 ILE A O 1
ATOM 714 N N . ASP A 1 88 ? -2.767 -0.612 -3.239 1.00 90.06 88 ASP A N 1
ATOM 715 C CA . ASP A 1 88 ? -3.307 -0.253 -1.925 1.00 90.06 88 ASP A CA 1
ATOM 716 C C . ASP A 1 88 ? -4.733 0.295 -2.023 1.00 90.06 88 ASP A C 1
ATOM 718 O O . ASP A 1 88 ? -5.617 -0.091 -1.251 1.00 90.06 88 ASP A O 1
ATOM 722 N N . ALA A 1 89 ? -4.997 1.161 -3.005 1.00 89.94 89 ALA A N 1
ATOM 723 C CA . ALA A 1 89 ? -6.331 1.694 -3.252 1.00 89.94 89 ALA A CA 1
ATOM 724 C C . ALA A 1 89 ? -7.337 0.585 -3.602 1.00 89.94 89 ALA A C 1
ATOM 726 O O . ALA A 1 89 ? -8.470 0.601 -3.110 1.00 89.94 89 ALA A O 1
ATOM 727 N N . ALA A 1 90 ? -6.932 -0.403 -4.404 1.00 89.75 90 ALA A N 1
ATOM 728 C CA . ALA A 1 90 ? -7.784 -1.536 -4.754 1.00 89.75 90 ALA A CA 1
ATOM 729 C C . ALA A 1 90 ? -8.090 -2.428 -3.539 1.00 89.75 90 ALA A C 1
ATOM 731 O O . ALA A 1 90 ? -9.246 -2.809 -3.335 1.00 89.75 90 ALA A O 1
ATOM 732 N N . PHE A 1 91 ? -7.099 -2.706 -2.685 1.00 89.50 91 PHE A N 1
ATOM 733 C CA . PHE A 1 91 ? -7.328 -3.450 -1.443 1.00 89.50 91 PHE A CA 1
ATOM 734 C C . PHE A 1 91 ? -8.247 -2.698 -0.474 1.00 89.50 91 PHE A C 1
ATOM 736 O O . PHE A 1 91 ? -9.188 -3.297 0.049 1.00 89.50 91 PHE A O 1
ATOM 743 N N . ARG A 1 92 ? -8.056 -1.385 -0.288 1.00 88.25 92 ARG A N 1
ATOM 744 C CA . ARG A 1 92 ? -8.949 -0.552 0.543 1.00 88.25 92 ARG A CA 1
ATOM 745 C C . ARG A 1 92 ? -10.383 -0.546 0.020 1.00 88.25 92 ARG A C 1
ATOM 747 O O . ARG A 1 92 ? -11.331 -0.650 0.795 1.00 88.25 92 ARG A O 1
ATOM 754 N N . LYS A 1 93 ? -10.558 -0.473 -1.301 1.00 88.31 93 LYS A N 1
ATOM 755 C CA . LYS A 1 93 ? -11.880 -0.531 -1.936 1.00 88.31 93 LYS A CA 1
ATOM 756 C C . LYS A 1 93 ? -12.566 -1.879 -1.701 1.00 88.31 93 LYS A C 1
ATOM 758 O O . LYS A 1 93 ? -13.751 -1.906 -1.382 1.00 88.31 93 LYS A O 1
ATOM 763 N N . ASN A 1 94 ? -11.825 -2.981 -1.800 1.00 87.94 94 ASN A N 1
ATOM 764 C CA . ASN A 1 94 ? -12.343 -4.310 -1.478 1.00 87.94 94 ASN A CA 1
ATOM 765 C C . ASN A 1 94 ? -12.745 -4.431 -0.005 1.00 87.94 94 ASN A C 1
ATOM 767 O O . ASN A 1 94 ? -13.834 -4.926 0.283 1.00 87.94 94 ASN A O 1
ATOM 771 N N . GLN A 1 95 ? -11.924 -3.915 0.913 1.00 85.62 95 GLN A N 1
ATOM 772 C CA . GLN A 1 95 ? -12.251 -3.889 2.340 1.00 85.62 95 GLN A CA 1
ATOM 773 C C . GLN A 1 95 ? -13.544 -3.112 2.614 1.00 85.62 95 GLN A C 1
ATOM 775 O O . GLN A 1 95 ? -14.394 -3.597 3.358 1.00 85.62 95 GLN A O 1
ATOM 780 N N . ALA A 1 96 ? -13.749 -1.965 1.957 1.00 85.88 96 ALA A N 1
ATOM 781 C CA . ALA A 1 96 ? -14.992 -1.196 2.060 1.00 85.88 96 ALA A CA 1
ATOM 782 C C . ALA A 1 96 ? -16.229 -1.972 1.557 1.00 85.88 96 ALA A C 1
ATOM 784 O O . ALA A 1 96 ? -17.344 -1.717 2.003 1.00 85.88 96 ALA A O 1
ATOM 785 N N . MET A 1 97 ? -16.042 -2.952 0.667 1.00 83.75 97 MET A N 1
ATOM 786 C CA . MET A 1 97 ? -17.091 -3.867 0.193 1.00 83.75 97 MET A CA 1
ATOM 787 C C . MET A 1 97 ? -17.233 -5.132 1.061 1.00 83.75 97 MET A C 1
ATOM 789 O O . MET A 1 97 ? -18.010 -6.028 0.725 1.00 83.75 97 MET A O 1
ATOM 793 N N . GLY A 1 98 ? -16.484 -5.238 2.165 1.00 83.81 98 GLY A N 1
ATOM 794 C CA . GLY A 1 98 ? -16.452 -6.425 3.025 1.00 83.81 98 GLY A CA 1
ATOM 795 C C . GLY A 1 98 ? -15.724 -7.624 2.405 1.00 83.81 98 GLY A C 1
ATOM 796 O O . GLY A 1 98 ? -15.909 -8.759 2.854 1.00 83.81 98 GLY A O 1
ATOM 797 N N . LEU A 1 99 ? -14.922 -7.391 1.364 1.00 84.94 99 LEU A N 1
ATOM 798 C CA . LEU A 1 99 ? -14.077 -8.391 0.723 1.00 84.94 99 LEU A CA 1
ATOM 799 C C . LEU A 1 99 ? -12.680 -8.353 1.353 1.00 84.94 99 LEU A C 1
ATOM 801 O O . LEU A 1 99 ? -12.037 -7.306 1.402 1.00 84.94 99 LEU A O 1
ATOM 805 N N . MET A 1 100 ? -12.202 -9.506 1.811 1.00 82.31 100 MET A N 1
ATOM 806 C CA . MET A 1 100 ? -10.886 -9.670 2.430 1.00 82.31 100 MET A CA 1
ATOM 807 C C . MET A 1 100 ? -10.012 -10.622 1.606 1.00 82.31 100 MET A C 1
ATOM 809 O O . MET A 1 100 ? -10.507 -11.491 0.880 1.00 82.31 100 MET A O 1
ATOM 813 N N . GLY A 1 101 ? -8.695 -10.461 1.745 1.00 84.06 101 GLY A N 1
ATOM 814 C CA . GLY A 1 101 ? -7.691 -11.293 1.084 1.00 84.06 101 GLY A CA 1
ATOM 815 C C . GLY A 1 101 ? -7.646 -11.143 -0.441 1.00 84.06 101 GLY A C 1
ATOM 816 O O . GLY A 1 101 ? -8.145 -10.174 -1.019 1.00 84.06 101 GLY A O 1
ATOM 817 N N . GLY A 1 102 ? -7.034 -12.134 -1.089 1.00 87.38 102 GLY A N 1
ATOM 818 C CA . GLY A 1 102 ? -6.831 -12.183 -2.535 1.00 87.38 102 GLY A CA 1
ATOM 819 C C . GLY A 1 102 ? -5.444 -11.717 -2.978 1.00 87.38 102 GLY A C 1
ATOM 820 O O . GLY A 1 102 ? -4.571 -11.420 -2.166 1.00 87.38 102 GLY A O 1
ATOM 821 N N . THR A 1 103 ? -5.234 -11.684 -4.291 1.00 89.44 103 THR A N 1
ATOM 822 C CA . THR A 1 103 ? -3.951 -11.336 -4.915 1.00 89.44 103 THR A CA 1
ATOM 823 C C . THR A 1 103 ? -4.155 -10.274 -5.983 1.00 89.44 103 THR A C 1
ATOM 825 O O . THR A 1 103 ? -5.075 -10.384 -6.801 1.00 89.44 103 THR A O 1
ATOM 828 N N . ALA A 1 104 ? -3.280 -9.267 -5.995 1.00 90.06 104 ALA A N 1
ATOM 829 C CA . ALA A 1 104 ? -3.249 -8.249 -7.033 1.00 90.06 104 ALA A CA 1
ATOM 830 C C . ALA A 1 104 ? -3.020 -8.890 -8.409 1.00 90.06 104 ALA A C 1
ATOM 832 O O . ALA A 1 104 ? -2.101 -9.689 -8.603 1.00 90.06 104 ALA A O 1
ATOM 833 N N . VAL A 1 105 ? -3.880 -8.565 -9.373 1.00 91.19 105 VAL A N 1
ATOM 834 C CA . VAL A 1 105 ? -3.783 -9.105 -10.727 1.00 91.19 105 VAL A CA 1
ATOM 835 C C . VAL A 1 105 ? -2.875 -8.220 -11.569 1.00 91.19 105 VAL A C 1
ATOM 837 O O . VAL A 1 105 ? -3.180 -7.059 -11.842 1.00 91.19 105 VAL A O 1
A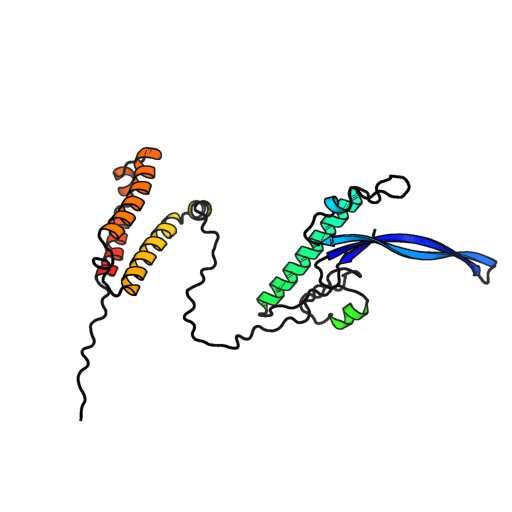TOM 840 N N . ILE A 1 106 ? -1.765 -8.801 -12.013 1.00 93.06 106 ILE A N 1
ATOM 841 C CA . ILE A 1 106 ? -0.834 -8.165 -12.945 1.00 93.06 106 ILE A CA 1
ATOM 842 C C . ILE A 1 106 ? -1.157 -8.617 -14.364 1.00 93.06 106 ILE A C 1
ATOM 844 O O . ILE A 1 106 ? -1.230 -9.821 -14.632 1.00 93.06 106 ILE A O 1
ATOM 848 N N . LYS A 1 107 ? -1.310 -7.660 -15.280 1.00 92.56 107 LYS A N 1
ATOM 849 C CA . LYS A 1 107 ? -1.638 -7.917 -16.683 1.00 92.56 107 LYS A CA 1
ATOM 850 C C . LYS A 1 107 ? -0.507 -8.670 -17.376 1.00 92.56 107 LYS A C 1
ATOM 852 O O . LYS A 1 107 ? 0.612 -8.170 -17.487 1.00 92.56 107 LYS A O 1
ATOM 857 N N . ARG A 1 108 ? -0.786 -9.865 -17.891 1.00 88.38 108 ARG A N 1
ATOM 858 C CA . ARG A 1 108 ? 0.168 -10.696 -18.649 1.00 88.38 108 ARG A CA 1
ATOM 859 C C . ARG A 1 108 ? -0.120 -10.662 -20.139 1.00 88.38 108 ARG A C 1
ATOM 861 O O . ARG A 1 108 ? 0.799 -10.766 -20.945 1.00 88.38 108 ARG A O 1
ATOM 868 N N . SER A 1 109 ? -1.389 -10.528 -20.504 1.00 88.81 109 SER A N 1
ATOM 869 C CA . SER A 1 109 ? -1.840 -10.517 -21.890 1.00 88.81 109 SER A CA 1
ATOM 870 C C . SER A 1 109 ? -3.132 -9.718 -22.049 1.00 88.81 109 SER A C 1
ATOM 872 O O . SER A 1 109 ? -3.779 -9.366 -21.068 1.00 88.81 109 SER A O 1
ATOM 874 N N . ARG A 1 110 ? -3.549 -9.482 -23.298 1.00 87.25 110 ARG A N 1
ATOM 875 C CA . ARG A 1 110 ? -4.858 -8.874 -23.595 1.00 87.25 110 ARG A CA 1
ATOM 876 C C . ARG A 1 110 ? -6.042 -9.705 -23.087 1.00 87.25 110 ARG A C 1
ATOM 878 O O . ARG A 1 110 ? -7.077 -9.139 -22.778 1.00 87.25 110 ARG A O 1
ATOM 885 N N . LYS A 1 111 ? -5.885 -11.026 -22.934 1.00 88.19 111 LYS A N 1
ATOM 886 C CA . LYS A 1 111 ? -6.948 -11.899 -22.402 1.00 88.19 111 LYS A CA 1
ATOM 887 C C . LYS A 1 111 ? -7.291 -11.596 -20.940 1.00 88.19 111 LYS A C 1
ATOM 889 O O . LYS A 1 111 ? -8.401 -11.879 -20.495 1.00 88.19 111 LYS A O 1
ATOM 894 N N . ASP A 1 112 ? -6.356 -11.012 -20.190 1.00 88.06 112 ASP A N 1
ATOM 895 C CA . ASP A 1 112 ? -6.625 -10.604 -18.810 1.00 88.06 112 ASP A CA 1
ATOM 896 C C . ASP A 1 112 ? -7.635 -9.446 -18.768 1.00 88.06 112 ASP A C 1
ATOM 898 O O . ASP A 1 112 ? -8.466 -9.402 -17.866 1.00 88.06 112 ASP A O 1
ATOM 902 N N . ASP A 1 113 ? -7.645 -8.568 -19.778 1.00 87.62 113 ASP A N 1
ATOM 903 C CA . ASP A 1 113 ? -8.611 -7.465 -19.860 1.00 87.62 113 ASP A CA 1
ATOM 904 C C . ASP A 1 113 ? -10.045 -7.989 -19.977 1.00 87.62 113 ASP A C 1
ATOM 906 O O . ASP A 1 113 ? -10.957 -7.454 -19.358 1.00 87.62 113 ASP A O 1
ATOM 910 N N . GLU A 1 114 ? -10.242 -9.063 -20.743 1.00 89.12 114 GLU A N 1
ATOM 911 C CA . GLU A 1 114 ? -11.538 -9.727 -20.901 1.00 89.12 114 GLU A CA 1
ATOM 912 C C . GLU A 1 114 ? -11.946 -10.466 -19.620 1.00 89.12 114 GLU A C 1
ATOM 914 O O . GLU A 1 114 ? -13.099 -10.394 -19.200 1.00 89.12 114 GLU A O 1
ATOM 919 N N . THR A 1 115 ? -10.985 -11.131 -18.972 1.00 89.62 115 THR A N 1
ATOM 920 C CA . THR A 1 115 ? -11.220 -11.963 -17.781 1.00 89.62 115 THR A CA 1
ATOM 921 C C . THR A 1 115 ? -11.600 -11.129 -16.557 1.00 89.62 115 THR A C 1
ATOM 923 O O . THR A 1 115 ? -12.489 -11.510 -15.798 1.00 89.62 115 THR A O 1
ATOM 926 N N . TYR A 1 116 ? -10.924 -9.997 -16.346 1.00 89.06 116 TYR A N 1
ATOM 927 C CA . TYR A 1 116 ? -11.080 -9.183 -15.136 1.00 89.06 116 TYR A CA 1
ATOM 928 C C . TYR A 1 116 ? -11.905 -7.912 -15.361 1.00 89.06 116 TYR A C 1
ATOM 930 O O . TYR A 1 116 ? -12.041 -7.110 -14.441 1.00 89.06 116 TYR A O 1
ATOM 938 N N . ARG A 1 117 ? -12.510 -7.736 -16.544 1.00 88.81 117 ARG A N 1
ATOM 939 C CA . ARG A 1 117 ? -13.288 -6.537 -16.901 1.00 88.81 117 ARG A CA 1
ATOM 940 C C . ARG A 1 117 ? -14.401 -6.202 -15.913 1.00 88.81 117 ARG A C 1
ATOM 942 O O . ARG A 1 117 ? -14.711 -5.037 -15.694 1.00 88.81 117 ARG A O 1
ATOM 949 N N . SER A 1 118 ? -15.031 -7.235 -15.360 1.00 87.06 118 SER A N 1
ATOM 950 C CA . SER A 1 118 ? -16.147 -7.121 -14.423 1.00 87.06 118 SER A CA 1
ATOM 951 C C . SER A 1 118 ? -15.705 -6.900 -12.974 1.00 87.06 118 SER A C 1
ATOM 953 O O . SER A 1 118 ? -16.560 -6.745 -12.102 1.00 87.06 118 SER A O 1
ATOM 955 N N . TYR A 1 119 ? -14.398 -6.912 -12.684 1.00 85.62 119 TYR A N 1
ATOM 956 C CA . TYR A 1 119 ? -13.908 -6.728 -11.324 1.00 85.62 119 TYR A CA 1
ATOM 957 C C . TYR A 1 119 ? -14.029 -5.261 -10.883 1.00 85.62 119 TYR A C 1
ATOM 959 O O . TYR A 1 119 ? -13.766 -4.342 -11.667 1.00 85.62 119 TYR A O 1
ATOM 967 N N . PRO A 1 120 ? -14.377 -5.009 -9.609 1.00 78.62 120 PRO A N 1
ATOM 968 C CA . PRO A 1 120 ? -14.425 -3.655 -9.079 1.00 78.62 120 PRO A CA 1
ATOM 969 C C . PRO A 1 120 ? -13.052 -2.980 -9.162 1.00 78.62 120 PRO A C 1
ATOM 971 O O . PRO A 1 120 ? -12.081 -3.486 -8.612 1.00 78.62 120 PRO A O 1
ATOM 974 N N . GLY A 1 121 ? -12.982 -1.806 -9.800 1.00 82.62 121 GLY A N 1
ATOM 975 C CA . GLY A 1 121 ? -11.733 -1.037 -9.898 1.00 82.62 121 GLY A CA 1
ATOM 976 C C . GLY A 1 121 ? -10.827 -1.401 -11.076 1.00 82.62 121 GLY A C 1
ATOM 977 O O . GLY A 1 121 ? -9.723 -0.872 -11.142 1.00 82.62 121 GLY A O 1
ATOM 978 N N . PHE A 1 122 ? -11.296 -2.238 -12.007 1.00 89.12 122 PHE A N 1
ATOM 979 C CA . PHE A 1 122 ? -10.588 -2.563 -13.245 1.00 89.12 122 PHE A CA 1
ATOM 980 C C . PHE A 1 122 ? -10.114 -1.314 -14.014 1.00 89.12 122 PHE A C 1
ATOM 982 O O . PHE A 1 122 ? -10.886 -0.382 -14.250 1.00 89.12 122 PHE A O 1
ATOM 989 N N . MET A 1 123 ? -8.847 -1.329 -14.433 1.00 88.00 123 MET A N 1
ATOM 990 C CA . MET A 1 123 ? -8.177 -0.270 -15.187 1.00 88.00 123 MET A CA 1
ATOM 991 C C . MET A 1 123 ? -7.899 -0.749 -16.625 1.00 88.00 123 MET A C 1
ATOM 993 O O . MET A 1 123 ? -6.966 -1.530 -16.832 1.00 88.00 123 MET A O 1
ATOM 997 N N . PRO A 1 124 ? -8.669 -0.294 -17.635 1.00 84.06 124 PRO A N 1
ATOM 998 C CA . PRO A 1 124 ? -8.537 -0.773 -19.017 1.00 84.06 124 PRO A CA 1
ATOM 999 C C . PRO A 1 124 ? -7.203 -0.391 -19.673 1.00 84.06 124 PRO A C 1
ATOM 1001 O O . PRO A 1 124 ? -6.701 -1.121 -20.528 1.00 84.06 124 PRO A O 1
ATOM 1004 N N . ASP A 1 125 ? -6.609 0.724 -19.245 1.00 88.38 125 ASP A N 1
ATOM 1005 C CA . ASP A 1 125 ? -5.400 1.287 -19.853 1.00 88.38 125 ASP A CA 1
ATOM 1006 C C . ASP A 1 125 ? -4.095 0.702 -19.287 1.00 88.38 125 ASP A C 1
ATOM 1008 O O . ASP A 1 125 ? -3.004 1.096 -19.707 1.00 88.38 125 ASP A O 1
ATOM 1012 N N . ALA A 1 126 ? -4.183 -0.255 -18.355 1.00 87.88 126 ALA A N 1
ATOM 1013 C CA . ALA A 1 126 ? -3.012 -0.912 -17.784 1.00 87.88 126 ALA A CA 1
ATOM 1014 C C . ALA A 1 126 ? -2.193 -1.621 -18.876 1.00 87.88 126 ALA A C 1
ATOM 1016 O O . ALA A 1 126 ? -2.733 -2.318 -19.746 1.00 87.88 126 ALA A O 1
ATOM 1017 N N . LYS A 1 127 ? -0.867 -1.471 -18.840 1.00 90.44 127 LYS A N 1
ATOM 1018 C CA . LYS A 1 127 ? 0.055 -2.127 -19.779 1.00 90.44 127 LYS A CA 1
ATOM 1019 C C . LYS A 1 127 ? 0.448 -3.522 -19.296 1.00 90.44 127 LYS A C 1
ATOM 1021 O O . LYS A 1 127 ? 0.256 -3.895 -18.144 1.00 90.44 127 LYS A O 1
ATOM 1026 N N . ILE A 1 128 ? 1.015 -4.331 -20.194 1.00 89.12 128 ILE A N 1
ATOM 1027 C CA . ILE A 1 128 ? 1.530 -5.662 -19.831 1.00 89.12 128 ILE A CA 1
ATOM 1028 C C . ILE A 1 128 ? 2.655 -5.504 -18.801 1.00 89.12 128 ILE A C 1
ATOM 1030 O O . ILE A 1 128 ? 3.692 -4.913 -19.100 1.00 89.12 128 ILE A O 1
ATOM 1034 N N . GLY A 1 129 ? 2.460 -6.101 -17.628 1.00 86.81 129 GLY A N 1
ATOM 1035 C CA . GLY A 1 129 ? 3.334 -5.987 -16.467 1.00 86.81 129 GLY A CA 1
ATOM 1036 C C . GLY A 1 129 ? 2.861 -4.986 -15.415 1.00 86.81 129 GLY A C 1
ATOM 1037 O O . GLY A 1 129 ? 3.511 -4.892 -14.383 1.00 86.81 129 GLY A O 1
ATOM 1038 N N . GLU A 1 130 ? 1.758 -4.273 -15.633 1.00 93.25 130 GLU A N 1
ATOM 1039 C CA . GLU A 1 130 ? 1.161 -3.370 -14.643 1.00 93.25 130 GLU A CA 1
ATOM 1040 C C . GLU A 1 130 ? 0.002 -4.039 -13.901 1.00 93.25 130 GLU A C 1
ATOM 1042 O O . GLU A 1 130 ? -0.595 -5.020 -14.364 1.00 93.25 130 GLU A O 1
ATOM 1047 N N . PHE A 1 131 ? -0.308 -3.497 -12.728 1.00 93.88 131 PHE A N 1
ATOM 1048 C CA . PHE A 1 131 ? -1.505 -3.838 -11.985 1.00 93.88 131 PHE A CA 1
ATOM 1049 C C . PHE A 1 131 ? -2.752 -3.378 -12.746 1.00 93.88 131 PHE A C 1
ATOM 1051 O O . PHE A 1 131 ? -2.844 -2.236 -13.190 1.00 93.88 131 PHE A O 1
ATOM 1058 N N . ILE A 1 132 ? -3.725 -4.276 -12.891 1.00 92.50 132 ILE A N 1
ATOM 1059 C CA . ILE A 1 132 ? -4.930 -4.037 -13.700 1.00 92.50 132 ILE A CA 1
ATOM 1060 C C . ILE A 1 132 ? -6.101 -3.462 -12.888 1.00 92.50 132 ILE A C 1
ATOM 1062 O O . ILE A 1 132 ? -7.215 -3.360 -13.392 1.00 92.50 132 ILE A O 1
ATOM 1066 N N . GLY A 1 133 ? -5.898 -3.141 -11.608 1.00 89.12 133 GLY A N 1
ATOM 1067 C CA . GLY A 1 133 ? -6.970 -2.651 -10.734 1.00 89.12 133 GLY A CA 1
ATOM 1068 C C . GLY A 1 133 ? -7.853 -3.743 -10.117 1.00 89.12 133 GLY A C 1
ATOM 1069 O O . GLY A 1 133 ? -8.746 -3.431 -9.335 1.00 89.12 133 GLY A O 1
ATOM 1070 N N . ALA A 1 134 ? -7.611 -5.020 -10.432 1.00 90.00 134 ALA A N 1
ATOM 1071 C CA . ALA A 1 134 ? -8.408 -6.146 -9.947 1.00 90.00 134 ALA A CA 1
ATOM 1072 C C . ALA A 1 134 ? -7.669 -6.971 -8.881 1.00 90.00 134 ALA A C 1
ATOM 1074 O O . ALA A 1 134 ? -6.499 -7.319 -9.045 1.00 90.00 134 ALA A O 1
ATOM 1075 N N . ILE A 1 135 ? -8.378 -7.355 -7.817 1.00 90.50 135 ILE A N 1
ATOM 1076 C CA . ILE A 1 135 ? -7.898 -8.308 -6.806 1.00 90.50 135 ILE A CA 1
ATOM 1077 C C . ILE A 1 135 ? -8.639 -9.631 -6.995 1.00 90.50 135 ILE A C 1
ATOM 1079 O O . ILE A 1 135 ? -9.862 -9.697 -6.869 1.00 90.50 135 ILE A O 1
ATOM 1083 N N . ARG A 1 136 ? -7.902 -10.699 -7.290 1.00 88.81 136 ARG A N 1
ATOM 1084 C CA . ARG A 1 136 ? -8.459 -12.035 -7.526 1.00 88.81 136 ARG A CA 1
ATOM 1085 C C . ARG A 1 136 ? -8.507 -12.844 -6.237 1.00 88.81 136 ARG A C 1
ATOM 1087 O O . ARG A 1 136 ? -7.566 -12.804 -5.454 1.00 88.81 136 ARG A O 1
ATOM 1094 N N . GLY A 1 137 ? -9.555 -13.649 -6.065 1.00 84.25 137 GLY A N 1
ATOM 1095 C CA . GLY A 1 137 ? -9.681 -14.552 -4.914 1.00 84.25 137 GLY A CA 1
ATOM 1096 C C . GLY A 1 137 ? -9.997 -13.829 -3.606 1.00 84.25 137 GLY A C 1
ATOM 1097 O O . GLY A 1 137 ? -9.817 -14.399 -2.532 1.00 84.25 137 GLY A O 1
ATOM 1098 N N . SER A 1 138 ? -10.457 -12.578 -3.690 1.00 83.94 138 SER A N 1
ATOM 1099 C CA . SER A 1 138 ? -11.072 -11.921 -2.550 1.00 83.94 138 SER A CA 1
ATOM 1100 C C . SER A 1 138 ? -12.370 -12.649 -2.205 1.00 83.94 138 SER A C 1
ATOM 1102 O O . SER A 1 138 ? -13.121 -13.082 -3.081 1.00 83.94 138 SER A O 1
ATOM 1104 N N . HIS A 1 139 ? -12.612 -12.833 -0.916 1.00 81.31 139 HIS A N 1
ATOM 1105 C CA . HIS A 1 139 ? -13.806 -13.501 -0.422 1.00 81.31 139 HIS A CA 1
ATOM 1106 C C . HIS A 1 139 ? -14.518 -12.579 0.550 1.00 81.31 139 HIS A C 1
ATOM 1108 O O . HIS A 1 139 ? -13.893 -11.785 1.259 1.00 81.31 139 HIS A O 1
ATOM 1114 N N . LYS A 1 140 ? -15.846 -12.672 0.573 1.00 81.88 140 LYS A N 1
ATOM 1115 C CA . LYS A 1 140 ? -16.630 -11.957 1.568 1.00 81.88 140 LYS A CA 1
ATOM 1116 C C . LYS A 1 140 ? -16.266 -12.516 2.932 1.00 81.88 140 LYS A C 1
ATOM 1118 O O . LYS A 1 140 ? -16.308 -13.730 3.141 1.00 81.88 140 LYS A O 1
ATOM 1123 N N . TYR A 1 141 ? -15.879 -11.636 3.843 1.00 71.50 141 TYR A N 1
ATOM 1124 C CA . TYR A 1 141 ? -15.650 -12.048 5.213 1.00 71.50 141 TYR A CA 1
ATOM 1125 C C . TYR A 1 141 ? -17.003 -12.345 5.860 1.00 71.50 141 TYR A C 1
ATOM 1127 O O . TYR A 1 141 ? -17.733 -11.445 6.271 1.00 71.50 141 TYR A O 1
ATOM 1135 N N . GLU A 1 142 ? -17.355 -13.625 5.909 1.00 65.06 142 GLU A N 1
ATOM 1136 C CA . GLU A 1 142 ? -18.466 -14.120 6.708 1.00 65.06 142 GLU A CA 1
ATOM 1137 C C . GLU A 1 142 ? -17.887 -14.670 8.011 1.00 65.06 142 GLU A C 1
ATOM 1139 O O . GLU A 1 142 ? -17.242 -15.723 7.994 1.00 65.06 142 GLU A O 1
ATOM 1144 N N . PRO A 1 143 ? -18.053 -13.977 9.151 1.00 56.34 143 PRO A N 1
ATOM 1145 C CA . PRO A 1 143 ? -17.569 -14.486 10.423 1.00 56.34 143 PRO A CA 1
ATOM 1146 C C . PRO A 1 143 ? -18.299 -15.796 10.754 1.00 56.34 143 PRO A C 1
ATOM 1148 O O . PRO A 1 143 ? -19.435 -15.789 11.224 1.00 56.34 143 PRO A O 1
ATOM 1151 N N . LYS A 1 144 ? -17.640 -16.940 10.519 1.00 49.66 144 LYS A N 1
ATOM 1152 C CA . LYS A 1 144 ? -18.192 -18.292 10.745 1.00 49.66 144 LYS A CA 1
ATOM 1153 C C . LYS A 1 144 ? -18.358 -18.672 12.218 1.00 49.66 144 LYS A C 1
ATOM 1155 O O . LYS A 1 144 ? -18.755 -19.787 12.531 1.00 49.66 144 LYS A O 1
ATOM 1160 N N . MET A 1 145 ? -18.120 -17.747 13.138 1.00 43.62 145 MET A N 1
ATOM 1161 C CA . MET A 1 145 ? -18.327 -17.957 14.559 1.00 43.62 145 MET A CA 1
ATOM 1162 C C . MET A 1 145 ? -18.840 -16.670 15.198 1.00 43.62 145 MET A C 1
ATOM 1164 O O . MET A 1 145 ? -18.075 -15.759 15.496 1.00 43.62 145 MET A O 1
ATOM 1168 N N . ARG A 1 146 ? -20.137 -16.637 15.525 1.00 44.28 146 ARG A N 1
ATOM 1169 C CA . ARG A 1 146 ? -20.600 -15.916 16.718 1.00 44.28 146 ARG A CA 1
ATOM 1170 C C . ARG A 1 146 ? -20.255 -16.760 17.945 1.00 44.28 146 ARG A C 1
ATOM 1172 O O . ARG A 1 146 ? -21.140 -17.152 18.699 1.00 44.28 146 ARG A O 1
ATOM 1179 N N . ILE A 1 147 ? -18.974 -17.049 18.173 1.00 42.47 147 ILE A N 1
ATOM 1180 C CA . ILE A 1 147 ? -18.581 -17.242 19.564 1.00 42.47 147 ILE A CA 1
ATOM 1181 C C . ILE A 1 147 ? -18.802 -15.856 20.163 1.00 42.47 147 ILE A C 1
ATOM 1183 O O . ILE A 1 147 ? -18.217 -14.878 19.696 1.00 42.47 147 ILE A O 1
ATOM 1187 N N . LYS A 1 148 ? -19.690 -15.747 21.156 1.00 38.53 148 LYS A N 1
ATOM 1188 C CA . LYS A 1 148 ? -19.686 -14.611 22.083 1.00 38.53 148 LYS A CA 1
ATOM 1189 C C . LYS A 1 148 ? -18.377 -14.680 22.869 1.00 38.53 148 LYS A C 1
ATOM 1191 O O . LYS A 1 148 ? -18.373 -14.924 24.069 1.00 38.53 148 LYS A O 1
ATOM 1196 N N . VAL A 1 149 ? -17.250 -14.502 22.190 1.00 41.19 149 VAL A N 1
ATOM 1197 C CA . VAL A 1 149 ? -16.053 -14.038 22.851 1.00 41.19 149 VAL A CA 1
ATOM 1198 C C . VAL A 1 149 ? -16.480 -12.650 23.278 1.00 41.19 149 VAL A C 1
ATOM 1200 O O . VAL A 1 149 ? -16.848 -11.823 22.439 1.00 41.19 149 VAL A O 1
ATOM 1203 N N . ARG A 1 150 ? -16.547 -12.412 24.587 1.00 42.88 150 ARG A N 1
ATOM 1204 C CA . ARG A 1 150 ? -16.426 -11.046 25.079 1.00 42.88 150 ARG A CA 1
ATOM 1205 C C . ARG A 1 150 ? -15.075 -10.590 24.551 1.00 42.88 150 ARG A C 1
ATOM 1207 O O . ARG A 1 150 ? -14.055 -10.919 25.141 1.00 42.88 150 ARG A O 1
ATOM 1214 N N . LEU A 1 151 ? -15.072 -9.979 23.369 1.00 35.88 151 LEU A N 1
ATOM 1215 C CA . LEU A 1 151 ? -13.903 -9.309 22.839 1.00 35.88 151 LEU A CA 1
ATOM 1216 C C . LEU A 1 151 ? -13.479 -8.362 23.964 1.00 35.88 151 LEU A C 1
ATOM 1218 O O . LEU A 1 151 ? -14.300 -7.519 24.349 1.00 35.88 151 LEU A O 1
ATOM 1222 N N . PRO A 1 152 ? -12.274 -8.489 24.548 1.00 40.09 152 PRO A N 1
ATOM 1223 C CA . PRO A 1 152 ? -11.709 -7.313 25.178 1.00 40.09 152 PRO A CA 1
ATOM 1224 C C . PRO A 1 152 ? -11.732 -6.251 24.078 1.00 40.09 152 PRO A C 1
ATOM 1226 O O . PRO A 1 152 ? -11.366 -6.552 22.939 1.00 40.09 152 PRO A O 1
ATOM 1229 N N . LYS A 1 153 ? -12.300 -5.076 24.365 1.00 35.88 153 LYS A N 1
ATOM 1230 C CA . LYS A 1 153 ? -12.296 -3.947 23.433 1.00 35.88 153 LYS A CA 1
ATOM 1231 C C . LYS A 1 153 ? -10.865 -3.807 22.911 1.00 35.88 153 LYS A C 1
ATOM 1233 O O . LYS A 1 153 ? -9.986 -3.390 23.655 1.00 35.88 153 LYS A O 1
ATOM 1238 N N . VAL A 1 154 ? -10.620 -4.205 21.667 1.00 41.06 154 VAL A N 1
ATOM 1239 C CA . VAL A 1 154 ? -9.409 -3.789 20.974 1.0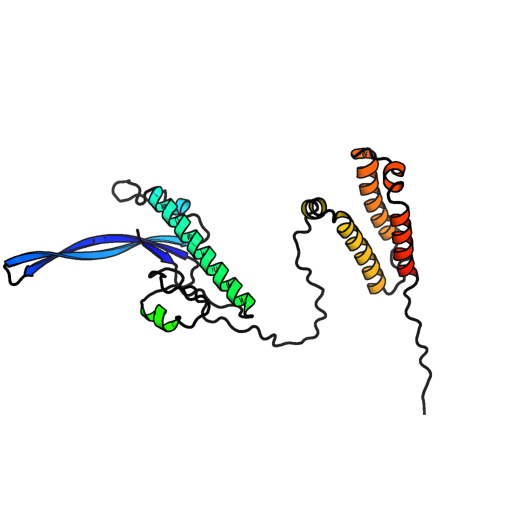0 41.06 154 VAL A CA 1
ATOM 1240 C C . VAL A 1 154 ? -9.750 -2.386 20.524 1.00 41.06 154 VAL A C 1
ATOM 1242 O O . VAL A 1 154 ? -10.420 -2.189 19.511 1.00 41.06 154 VAL A O 1
ATOM 1245 N N . GLU A 1 155 ? -9.407 -1.426 21.377 1.00 38.19 155 GLU A N 1
ATOM 1246 C CA . GLU A 1 155 ? -9.303 -0.041 20.961 1.00 38.19 155 GLU A CA 1
ATOM 1247 C C . GLU A 1 155 ? -8.408 -0.033 19.728 1.00 38.19 155 GLU A C 1
ATOM 1249 O O . GLU A 1 155 ? -7.297 -0.570 19.737 1.00 38.19 155 GLU A O 1
ATOM 1254 N N . VAL A 1 156 ? -8.927 0.539 18.642 1.00 36.94 156 VAL A N 1
ATOM 1255 C CA . VAL A 1 156 ? -8.064 1.116 17.621 1.00 36.94 156 VAL A CA 1
ATOM 1256 C C . VAL A 1 156 ? -7.062 1.938 18.416 1.00 36.94 156 VAL A C 1
ATOM 1258 O O . VAL A 1 156 ? -7.469 2.865 19.116 1.00 36.94 156 VAL A O 1
ATOM 1261 N N . VAL A 1 157 ? -5.786 1.553 18.396 1.00 42.59 157 VAL A N 1
ATOM 1262 C CA . VAL A 1 157 ? -4.733 2.421 18.909 1.00 42.59 157 VAL A CA 1
ATOM 1263 C C . VAL A 1 157 ? -4.672 3.559 17.899 1.00 42.59 157 VAL A C 1
ATOM 1265 O O . VAL A 1 157 ? -3.858 3.572 16.979 1.00 42.59 157 VAL A O 1
ATOM 1268 N N . GLU A 1 158 ? -5.627 4.485 18.015 1.00 43.97 158 GLU A N 1
ATOM 1269 C CA . GLU A 1 158 ? -5.384 5.857 17.638 1.00 43.97 158 GLU A CA 1
ATOM 1270 C C . GLU A 1 158 ? -4.058 6.205 18.280 1.00 43.97 158 GLU A C 1
ATOM 1272 O O . GLU A 1 158 ? -3.803 5.827 19.422 1.00 43.97 158 GLU A O 1
ATOM 1277 N N . ASP A 1 159 ? -3.188 6.838 17.514 1.00 43.75 159 ASP A N 1
ATOM 1278 C CA . ASP A 1 159 ? -1.908 7.312 17.997 1.00 43.75 159 ASP A CA 1
ATOM 1279 C C . ASP A 1 159 ? -2.159 8.234 19.209 1.00 43.75 159 ASP A C 1
ATOM 1281 O O . ASP A 1 159 ? -2.377 9.437 19.052 1.00 43.75 159 ASP A O 1
ATOM 1285 N N . LYS A 1 160 ? -2.210 7.650 20.420 1.00 51.59 160 LYS A N 1
ATOM 1286 C CA . LYS A 1 160 ? -2.419 8.301 21.724 1.00 51.59 160 LYS A CA 1
ATOM 1287 C C . LYS A 1 160 ? -1.149 9.051 22.123 1.00 51.59 160 LYS A C 1
ATOM 1289 O O . LYS A 1 160 ? -0.776 9.099 23.293 1.00 51.59 160 LYS A O 1
ATOM 1294 N N . SER A 1 161 ? -0.413 9.592 21.153 1.00 60.53 161 SER A N 1
ATOM 1295 C CA . SER A 1 161 ? 0.735 10.419 21.463 1.00 60.53 161 SER A CA 1
ATOM 1296 C C . SER A 1 161 ? 0.236 11.626 22.251 1.00 60.53 161 SER A C 1
ATOM 1298 O O . SER A 1 161 ? -0.701 12.322 21.851 1.00 60.53 161 SER A O 1
ATOM 1300 N N . LEU A 1 162 ? 0.880 11.884 23.389 1.00 61.06 162 LEU A N 1
ATOM 1301 C CA . LEU A 1 162 ? 0.603 13.036 24.248 1.00 61.06 162 LEU A CA 1
ATOM 1302 C C . LEU A 1 162 ? 0.595 14.347 23.437 1.00 61.06 162 LEU A C 1
ATOM 1304 O O . LEU A 1 162 ? -0.210 15.236 23.687 1.00 61.06 162 LEU A O 1
ATOM 1308 N N . ALA A 1 163 ? 1.416 14.421 22.384 1.00 63.84 163 ALA A N 1
ATOM 1309 C CA . ALA A 1 163 ? 1.473 15.533 21.440 1.00 63.84 163 ALA A CA 1
ATOM 1310 C C . ALA A 1 163 ? 0.217 15.696 20.557 1.00 63.84 163 ALA A C 1
ATOM 1312 O O . ALA A 1 163 ? -0.091 16.808 20.123 1.00 63.84 163 ALA A O 1
ATOM 1313 N N . LYS A 1 164 ? -0.505 14.617 20.237 1.00 69.88 164 LYS A N 1
ATOM 1314 C CA . LYS A 1 164 ? -1.778 14.691 19.506 1.00 69.88 164 LYS A CA 1
ATOM 1315 C C . LYS A 1 164 ? -2.909 15.132 20.437 1.00 69.88 164 LYS A C 1
ATOM 1317 O O . LYS A 1 164 ? -3.586 16.102 20.113 1.00 69.88 164 LYS A O 1
ATOM 1322 N N . ALA A 1 165 ? -3.030 14.510 21.612 1.00 69.50 165 ALA A N 1
ATOM 1323 C CA . ALA A 1 165 ? -4.010 14.902 22.630 1.00 69.50 165 ALA A CA 1
ATOM 1324 C C . ALA A 1 165 ? -3.841 16.375 23.049 1.00 69.50 165 ALA A C 1
ATOM 1326 O O . ALA A 1 165 ? -4.819 17.112 23.144 1.00 69.50 165 ALA A O 1
ATOM 1327 N N . TRP A 1 166 ? -2.590 16.835 23.189 1.00 65.38 166 TRP A N 1
ATOM 1328 C CA . TRP A 1 166 ? -2.264 18.237 23.461 1.00 65.38 166 TRP A CA 1
ATOM 1329 C C . TRP A 1 166 ? -2.764 19.189 22.370 1.00 65.38 166 TRP A C 1
ATOM 1331 O O . TRP A 1 166 ? -3.391 20.200 22.673 1.00 65.38 166 TRP A O 1
ATOM 1341 N N . ARG A 1 167 ? -2.517 18.873 21.091 1.00 71.62 167 ARG A N 1
ATOM 1342 C CA . ARG A 1 167 ? -2.951 19.714 19.958 1.00 71.62 167 ARG A CA 1
ATOM 1343 C C . ARG A 1 167 ? -4.467 19.792 19.812 1.00 71.62 167 ARG A C 1
ATOM 1345 O O . ARG A 1 167 ? -4.970 20.796 19.325 1.00 71.62 167 ARG A O 1
ATOM 1352 N N . GLU A 1 168 ? -5.170 18.739 20.206 1.00 78.56 168 GLU A N 1
ATOM 1353 C CA . GLU A 1 168 ? -6.627 18.648 20.097 1.00 78.56 168 GLU A CA 1
ATOM 1354 C C . GLU A 1 168 ? -7.353 19.187 21.342 1.00 78.56 168 GLU A C 1
ATOM 1356 O O . GLU A 1 168 ? -8.579 19.198 21.359 1.00 78.56 168 GLU A O 1
ATOM 1361 N N . GLY A 1 169 ? -6.625 19.645 22.371 1.00 69.31 169 GLY A N 1
ATOM 1362 C CA . GLY A 1 169 ? -7.222 20.115 23.626 1.00 69.31 169 GLY A CA 1
ATOM 1363 C C . GLY A 1 169 ? -7.854 18.993 24.456 1.00 69.31 169 GLY A C 1
ATOM 1364 O O . GLY A 1 169 ? -8.727 19.254 25.272 1.00 69.31 169 GLY A O 1
ATOM 1365 N N . ARG A 1 170 ? -7.418 17.747 24.242 1.00 74.06 170 ARG A N 1
ATOM 1366 C CA . ARG A 1 170 ? -7.975 16.516 24.828 1.00 74.06 170 ARG A CA 1
ATOM 1367 C C . ARG A 1 170 ? -7.029 15.866 25.835 1.00 74.06 170 ARG A C 1
ATOM 1369 O O . ARG A 1 170 ? -6.912 14.649 25.914 1.00 74.06 170 ARG A O 1
ATOM 1376 N N . LEU A 1 171 ? -6.261 16.678 26.559 1.00 71.44 171 LEU A N 1
ATOM 1377 C CA . LEU A 1 171 ? -5.331 16.169 27.577 1.00 71.44 171 LEU A CA 1
ATOM 1378 C C . LEU A 1 171 ? -6.060 15.553 28.770 1.00 71.44 171 LEU A C 1
ATOM 1380 O O . LEU A 1 171 ? -5.519 14.651 29.404 1.00 71.44 171 LEU A O 1
ATOM 1384 N N . GLU A 1 172 ? -7.268 16.031 29.058 1.00 69.62 172 GLU A N 1
ATOM 1385 C CA . GLU A 1 172 ? -8.114 15.524 30.138 1.00 69.62 172 GLU A CA 1
ATOM 1386 C C . GLU A 1 172 ? -8.552 14.074 29.877 1.00 69.62 172 GLU A C 1
ATOM 1388 O O . GLU A 1 172 ? -8.485 13.264 30.802 1.00 69.62 172 GLU A O 1
ATOM 1393 N N . ASP A 1 173 ? -8.816 13.705 28.613 1.00 72.00 173 ASP A N 1
ATOM 1394 C CA . ASP A 1 173 ? -9.156 12.335 28.190 1.00 72.00 173 ASP A CA 1
ATOM 1395 C C . ASP A 1 173 ? -8.120 11.299 28.676 1.00 72.00 173 ASP A C 1
ATOM 1397 O O . ASP A 1 173 ? -8.467 10.174 29.034 1.00 72.00 173 ASP A O 1
ATOM 1401 N N . LEU A 1 174 ? -6.832 11.667 28.735 1.00 71.12 174 LEU A N 1
ATOM 1402 C CA . LEU A 1 174 ? -5.770 10.763 29.197 1.00 71.12 174 LEU A CA 1
ATOM 1403 C C . LEU A 1 174 ? -5.869 10.461 30.699 1.00 71.12 174 LEU A C 1
ATOM 1405 O O . LEU A 1 174 ? -5.519 9.362 31.130 1.00 71.12 174 LEU A O 1
ATOM 1409 N N . ASN A 1 175 ? -6.332 11.423 31.500 1.00 75.38 175 ASN A N 1
ATOM 1410 C CA . ASN A 1 175 ? -6.572 11.212 32.927 1.00 75.38 175 ASN A CA 1
ATOM 1411 C C . ASN A 1 175 ? -7.885 10.457 33.163 1.00 75.38 175 ASN A C 1
ATOM 1413 O O . ASN A 1 175 ? -7.938 9.618 34.066 1.00 75.38 175 ASN A O 1
ATOM 1417 N N . ASP A 1 176 ? -8.905 10.689 32.336 1.00 78.25 176 ASP A N 1
ATOM 1418 C CA . ASP A 1 176 ? -10.166 9.947 32.398 1.00 78.25 176 ASP A CA 1
ATOM 1419 C C . ASP A 1 176 ? -9.953 8.449 32.156 1.00 78.25 176 ASP A C 1
ATOM 1421 O O . ASP A 1 176 ? -10.487 7.628 32.902 1.00 78.25 176 ASP A O 1
ATOM 1425 N N . GLU A 1 177 ? -9.082 8.070 31.214 1.00 78.06 177 GLU A N 1
ATOM 1426 C CA . GLU A 1 177 ? -8.707 6.665 30.998 1.00 78.06 177 GLU A CA 1
ATOM 1427 C C . GLU A 1 177 ? -8.114 6.011 32.260 1.00 78.06 177 GLU A C 1
ATOM 1429 O O . GLU A 1 177 ? -8.406 4.850 32.569 1.00 78.06 177 GLU A O 1
ATOM 1434 N N . VAL A 1 178 ? -7.305 6.751 33.028 1.00 81.25 178 VAL A N 1
ATOM 1435 C CA . VAL A 1 178 ? -6.739 6.262 34.296 1.00 81.25 178 VAL A CA 1
ATOM 1436 C C . VAL A 1 178 ? -7.839 6.091 35.344 1.00 81.25 178 VAL A C 1
ATOM 1438 O O . VAL A 1 178 ? -7.871 5.075 36.044 1.00 81.25 178 VAL A O 1
ATOM 1441 N N . VAL A 1 179 ? -8.768 7.045 35.443 1.00 82.88 179 VAL A N 1
ATOM 1442 C CA . VAL A 1 179 ? -9.915 6.965 36.361 1.00 82.88 179 VAL A CA 1
ATOM 1443 C C . VAL A 1 179 ? -10.813 5.774 36.010 1.00 82.88 179 VAL A C 1
ATOM 1445 O O . VAL A 1 179 ? -11.160 4.986 36.894 1.00 82.88 179 VAL A O 1
ATOM 1448 N N . GLU A 1 180 ? -11.144 5.585 34.732 1.00 83.62 180 GLU A N 1
ATOM 1449 C CA . GLU A 1 180 ? -11.936 4.449 34.254 1.00 83.62 180 GLU A CA 1
ATOM 1450 C C . GLU A 1 180 ? -11.252 3.108 34.539 1.00 83.62 180 GLU A C 1
ATOM 1452 O O . GLU A 1 180 ? -11.909 2.151 34.962 1.00 83.62 180 GLU A O 1
ATOM 1457 N N . LEU A 1 181 ? -9.930 3.032 34.366 1.00 83.12 181 LEU A N 1
ATOM 1458 C CA . LEU A 1 181 ? -9.154 1.834 34.673 1.00 83.12 181 LEU A CA 1
ATOM 1459 C C . LEU A 1 181 ? -9.223 1.478 36.163 1.00 83.12 181 LEU A C 1
ATOM 1461 O O . LEU A 1 181 ? -9.391 0.303 36.505 1.00 83.12 181 LEU A O 1
ATOM 1465 N N . LEU A 1 182 ? -9.130 2.470 37.054 1.00 85.56 182 LEU A N 1
ATOM 1466 C CA . LEU A 1 182 ? -9.254 2.252 38.498 1.00 85.56 182 LEU A CA 1
ATOM 1467 C C . LEU A 1 182 ? -10.657 1.755 38.871 1.00 85.56 182 LEU A C 1
ATOM 1469 O O . LEU A 1 182 ? -10.786 0.795 39.634 1.00 85.56 182 LEU A O 1
ATOM 1473 N N . VAL A 1 183 ? -11.706 2.346 38.292 1.00 84.94 183 VAL A N 1
ATOM 1474 C CA . VAL A 1 183 ? -13.093 1.899 38.506 1.00 84.94 183 VAL A CA 1
ATOM 1475 C C . VAL A 1 183 ? -13.288 0.467 38.013 1.00 84.94 183 VAL A C 1
ATOM 1477 O O . VAL A 1 183 ? -13.800 -0.373 38.752 1.00 84.94 183 VAL A O 1
ATOM 1480 N N . ARG A 1 184 ? -12.818 0.153 36.803 1.00 82.62 184 ARG A N 1
ATOM 1481 C CA . ARG A 1 184 ? -12.917 -1.198 36.239 1.00 82.62 184 ARG A CA 1
ATOM 1482 C C . ARG A 1 184 ? -12.165 -2.222 37.085 1.00 82.62 184 ARG A C 1
ATOM 1484 O O . ARG A 1 184 ? -12.673 -3.312 37.315 1.00 82.62 184 ARG A O 1
ATOM 1491 N N . THR A 1 185 ? -10.985 -1.865 37.585 1.00 82.75 185 THR A N 1
ATOM 1492 C CA . THR A 1 185 ? -10.191 -2.737 38.461 1.00 82.75 185 THR A CA 1
ATOM 1493 C C . THR A 1 185 ? -10.932 -3.034 39.766 1.00 82.75 185 THR A C 1
ATOM 1495 O O . THR A 1 185 ? -10.915 -4.168 40.244 1.00 82.75 185 THR A O 1
ATOM 1498 N N . ALA A 1 186 ? -11.623 -2.046 40.339 1.00 83.69 186 ALA A N 1
ATOM 1499 C CA . ALA A 1 186 ? -12.461 -2.260 41.515 1.00 83.69 186 ALA A CA 1
ATOM 1500 C C . ALA A 1 186 ? -13.645 -3.198 41.230 1.00 83.69 186 ALA A C 1
ATOM 1502 O O . ALA A 1 186 ? -13.882 -4.131 42.006 1.00 83.69 186 ALA A O 1
ATOM 1503 N N . ASP A 1 187 ? -14.316 -3.015 40.088 1.00 81.50 187 ASP A N 1
ATOM 1504 C CA . ASP A 1 187 ? -15.399 -3.891 39.627 1.00 81.50 187 ASP A CA 1
ATOM 1505 C C . ASP A 1 187 ? -14.913 -5.336 39.408 1.00 81.50 187 ASP A C 1
ATOM 1507 O O . ASP A 1 187 ? -15.552 -6.284 39.868 1.00 81.50 187 ASP A O 1
ATOM 1511 N N . GLU A 1 188 ? -13.757 -5.520 38.762 1.00 81.31 188 GLU A N 1
ATOM 1512 C CA . GLU A 1 188 ? -13.122 -6.828 38.534 1.00 81.31 188 GLU A CA 1
ATOM 1513 C C . GLU A 1 188 ? -12.742 -7.523 39.850 1.00 81.31 188 GLU A C 1
ATOM 1515 O O . GLU A 1 188 ? -12.870 -8.742 39.974 1.00 81.31 188 GLU A O 1
ATOM 1520 N N . ARG A 1 189 ? -12.330 -6.749 40.860 1.00 84.19 189 ARG A N 1
ATOM 1521 C CA . ARG A 1 189 ? -12.039 -7.237 42.218 1.00 84.19 189 ARG A CA 1
ATOM 1522 C C . ARG A 1 189 ? -13.300 -7.451 43.063 1.00 84.19 189 ARG A C 1
ATOM 1524 O O . ARG A 1 189 ? -13.196 -7.976 44.172 1.00 84.19 189 ARG A O 1
ATOM 1531 N N . GLY A 1 190 ? -14.478 -7.046 42.580 1.00 83.50 190 GLY A N 1
ATOM 1532 C CA . GLY A 1 190 ? -15.755 -7.169 43.287 1.00 83.50 190 GLY A CA 1
ATOM 1533 C C . GLY A 1 190 ? -15.834 -6.354 44.583 1.00 83.50 190 GLY A C 1
ATOM 1534 O O . GLY A 1 190 ? -16.615 -6.695 45.474 1.00 83.50 190 GLY A O 1
ATOM 1535 N N . LYS A 1 191 ? -15.014 -5.306 44.717 1.00 80.31 191 LYS A N 1
ATOM 1536 C CA . LYS A 1 191 ? -14.934 -4.453 45.910 1.00 80.31 191 LYS A CA 1
ATOM 1537 C C . LYS A 1 191 ? -15.338 -3.020 45.565 1.00 80.31 191 LYS A C 1
ATOM 1539 O O . LYS A 1 191 ? -15.106 -2.581 44.442 1.00 80.31 191 LYS A O 1
ATOM 1544 N N . PRO A 1 192 ? -15.915 -2.259 46.511 1.00 82.12 192 PRO A N 1
ATOM 1545 C CA . PRO A 1 192 ? -16.120 -0.833 46.297 1.00 82.12 192 PRO A CA 1
ATOM 1546 C C . PRO A 1 192 ? -14.764 -0.117 46.170 1.00 82.12 192 PRO A C 1
ATOM 1548 O O . PRO A 1 192 ? -13.759 -0.580 46.712 1.00 82.12 192 PRO A O 1
ATOM 1551 N N . LEU A 1 193 ? -14.730 1.007 45.445 1.00 82.00 193 LEU A N 1
ATOM 1552 C CA . LEU A 1 193 ? -13.491 1.717 45.087 1.00 82.00 193 LEU A CA 1
ATOM 1553 C C . LEU A 1 193 ? -12.623 2.086 46.308 1.00 82.00 193 LEU A C 1
ATOM 1555 O O . LEU A 1 193 ? -11.402 2.058 46.224 1.00 82.00 193 LEU A O 1
ATOM 1559 N N . ASP A 1 194 ? -13.249 2.378 47.451 1.00 81.00 194 ASP A N 1
ATOM 1560 C CA . ASP A 1 194 ? -12.597 2.721 48.722 1.00 81.00 194 ASP A CA 1
ATOM 1561 C C . ASP A 1 194 ? -11.971 1.524 49.461 1.00 81.00 194 ASP A C 1
ATOM 1563 O O . ASP A 1 194 ? -11.280 1.713 50.456 1.00 81.00 194 ASP A O 1
ATOM 1567 N N . GLN A 1 195 ? -12.201 0.299 48.983 1.00 82.31 195 GLN A N 1
ATOM 1568 C CA . GLN A 1 195 ? -11.672 -0.947 49.557 1.00 82.31 195 GLN A CA 1
ATOM 1569 C C . GLN A 1 195 ? -10.982 -1.836 48.511 1.00 82.31 195 GLN A C 1
ATOM 1571 O O . GLN A 1 195 ? -10.473 -2.914 48.833 1.00 82.31 195 GLN A O 1
ATOM 1576 N N . ALA A 1 196 ? -11.013 -1.429 47.240 1.00 85.69 196 ALA A N 1
ATOM 1577 C CA . ALA A 1 196 ? -10.513 -2.211 46.118 1.00 85.69 196 ALA A CA 1
ATOM 1578 C C . ALA A 1 196 ? -8.984 -2.239 46.027 1.00 85.69 196 ALA A C 1
ATOM 1580 O O . ALA A 1 196 ? -8.442 -3.181 45.447 1.00 85.69 196 ALA A O 1
ATOM 1581 N N . PHE A 1 197 ? -8.309 -1.249 46.610 1.00 88.81 197 PHE A N 1
ATOM 1582 C CA . PHE A 1 197 ? -6.867 -1.047 46.509 1.00 88.81 197 PHE A CA 1
ATOM 1583 C C . PHE A 1 197 ? -6.194 -1.143 47.875 1.00 88.81 197 PHE A C 1
ATOM 1585 O O . PHE A 1 197 ? -6.777 -0.746 48.885 1.00 88.81 197 PHE A O 1
ATOM 1592 N N . SER A 1 198 ? -4.973 -1.675 47.906 1.00 88.69 198 SER A N 1
ATOM 1593 C CA . SER A 1 198 ? -4.129 -1.627 49.102 1.00 88.69 198 SER A CA 1
ATOM 1594 C C . SER A 1 198 ? -3.579 -0.216 49.339 1.00 88.69 198 SER A C 1
ATOM 1596 O O . SER A 1 198 ? -3.552 0.619 48.431 1.00 88.69 198 SER A O 1
ATOM 1598 N N . ASP A 1 199 ? -3.066 0.037 50.545 1.00 87.38 199 ASP A N 1
ATOM 1599 C CA . ASP A 1 199 ? -2.376 1.293 50.862 1.00 87.38 199 ASP A CA 1
ATOM 1600 C C . ASP A 1 199 ? -1.184 1.551 49.926 1.00 87.38 199 ASP A C 1
ATOM 1602 O O . ASP A 1 199 ? -0.907 2.698 49.578 1.00 87.38 199 ASP A O 1
ATOM 1606 N N . GLU A 1 200 ? -0.480 0.500 49.497 1.00 88.25 200 GLU A N 1
ATOM 1607 C CA . GLU A 1 200 ? 0.640 0.605 48.555 1.00 88.25 200 GLU A CA 1
ATOM 1608 C C . GLU A 1 200 ? 0.172 0.998 47.150 1.00 88.25 200 GLU A C 1
ATOM 1610 O O . GLU A 1 200 ? 0.749 1.896 46.536 1.00 88.25 200 GLU A O 1
ATOM 1615 N N . GLU A 1 201 ? -0.907 0.384 46.658 1.00 84.94 201 GLU A N 1
ATOM 1616 C CA . GLU A 1 201 ? -1.499 0.713 45.357 1.00 84.94 201 GLU A CA 1
ATOM 1617 C C . GLU A 1 201 ? -2.055 2.146 45.349 1.00 84.94 201 GLU A C 1
ATOM 1619 O O . GLU A 1 201 ? -1.806 2.908 44.413 1.00 84.94 201 GLU A O 1
ATOM 1624 N N . ALA A 1 202 ? -2.731 2.558 46.426 1.00 86.50 202 ALA A N 1
ATOM 1625 C CA . ALA A 1 202 ? -3.216 3.926 46.589 1.00 86.50 202 ALA A CA 1
ATOM 1626 C C . ALA A 1 202 ? -2.062 4.944 46.640 1.00 86.50 202 ALA A C 1
ATOM 1628 O O . ALA A 1 202 ? -2.131 5.999 46.002 1.00 86.50 202 ALA A O 1
ATOM 1629 N N . ARG A 1 203 ? -0.962 4.621 47.340 1.00 85.88 203 ARG A N 1
ATOM 1630 C CA . ARG A 1 203 ? 0.256 5.449 47.359 1.00 85.88 203 ARG A CA 1
ATOM 1631 C C . ARG A 1 203 ? 0.889 5.568 45.977 1.00 85.88 203 ARG A C 1
ATOM 1633 O O . ARG A 1 203 ? 1.338 6.656 45.629 1.00 85.88 203 ARG A O 1
ATOM 1640 N N . ALA A 1 204 ? 0.915 4.498 45.185 1.00 85.75 204 ALA A N 1
ATOM 1641 C CA . ALA A 1 204 ? 1.464 4.536 43.831 1.00 85.75 204 ALA A CA 1
ATOM 1642 C C . ALA A 1 204 ? 0.680 5.498 42.921 1.00 85.75 204 ALA A C 1
ATOM 1644 O O . ALA A 1 204 ? 1.286 6.318 42.228 1.00 85.75 204 ALA A O 1
ATOM 1645 N N . VAL A 1 205 ? -0.657 5.461 42.976 1.00 86.06 205 VAL A N 1
ATOM 1646 C CA . VAL A 1 205 ? -1.517 6.412 42.246 1.00 86.06 205 VAL A CA 1
ATOM 1647 C C . VAL A 1 205 ? -1.254 7.847 42.711 1.00 86.06 205 VAL A C 1
ATOM 1649 O O . VAL A 1 205 ? -1.055 8.740 41.887 1.00 86.06 205 VAL A O 1
ATOM 1652 N N . TYR A 1 206 ? -1.163 8.064 44.026 1.00 87.44 206 TYR A N 1
ATOM 1653 C CA . TYR A 1 206 ? -0.885 9.383 44.596 1.00 87.44 206 TYR A CA 1
ATOM 1654 C C . TYR A 1 206 ? 0.488 9.940 44.186 1.00 87.44 206 TYR A C 1
ATOM 1656 O O . TYR A 1 206 ? 0.605 11.115 43.848 1.00 87.44 206 TYR A O 1
ATOM 1664 N N . ILE A 1 207 ? 1.535 9.110 44.159 1.00 86.50 207 ILE A N 1
ATOM 1665 C CA . ILE A 1 207 ? 2.873 9.524 43.704 1.00 86.50 207 ILE A CA 1
ATOM 1666 C C . ILE A 1 207 ? 2.829 10.001 42.247 1.00 86.50 207 ILE A C 1
ATOM 1668 O O . ILE A 1 207 ? 3.473 10.997 41.911 1.00 86.50 207 ILE A O 1
ATOM 1672 N N . THR A 1 208 ? 2.082 9.312 41.385 1.00 83.81 208 THR A N 1
ATOM 1673 C CA . THR A 1 208 ? 1.930 9.695 39.976 1.00 83.81 208 THR A CA 1
ATOM 1674 C C . THR A 1 208 ? 1.238 11.051 39.837 1.00 83.81 208 THR A C 1
ATOM 1676 O O . THR A 1 208 ? 1.752 11.920 39.132 1.00 83.81 208 THR A O 1
ATOM 1679 N N . GLU A 1 209 ? 0.147 11.277 40.573 1.00 87.50 209 GLU A N 1
ATOM 1680 C CA . GLU A 1 209 ? -0.542 12.576 40.621 1.00 87.50 209 GLU A CA 1
ATOM 1681 C C . GLU A 1 209 ? 0.395 13.693 41.105 1.00 87.50 209 GLU A C 1
ATOM 1683 O O . GLU A 1 209 ? 0.516 14.731 40.451 1.00 87.50 209 GLU A O 1
ATOM 1688 N N . ARG A 1 210 ? 1.161 13.453 42.179 1.00 90.69 210 ARG A N 1
ATOM 1689 C CA . ARG A 1 210 ? 2.116 14.438 42.712 1.00 90.69 210 ARG A CA 1
ATOM 1690 C C . ARG A 1 210 ? 3.222 14.804 41.728 1.00 90.69 210 ARG A C 1
ATOM 1692 O O . ARG A 1 210 ? 3.632 15.961 41.695 1.00 90.69 210 ARG A O 1
ATOM 1699 N N . LYS A 1 211 ? 3.714 13.859 40.920 1.00 87.31 211 LYS A N 1
ATOM 1700 C CA . LYS A 1 211 ? 4.730 14.152 39.893 1.00 87.31 211 LYS A CA 1
ATOM 1701 C C . LYS A 1 211 ? 4.207 15.146 38.858 1.00 87.31 211 LYS A C 1
ATOM 1703 O O . LYS A 1 211 ? 4.914 16.096 38.530 1.00 87.31 211 LYS A O 1
ATOM 1708 N N . LEU A 1 212 ? 2.975 14.953 38.384 1.00 83.62 212 LEU A N 1
ATOM 1709 C CA . LEU A 1 212 ? 2.328 15.882 37.453 1.00 83.62 212 LEU A CA 1
ATOM 1710 C C . LEU A 1 212 ? 2.082 17.241 38.114 1.00 83.62 212 LEU A C 1
ATOM 1712 O O . LEU A 1 212 ? 2.414 18.276 37.540 1.00 83.62 212 LEU A O 1
ATOM 1716 N N . PHE A 1 213 ? 1.595 17.243 39.356 1.00 86.44 213 PHE A N 1
ATOM 1717 C CA . PHE A 1 213 ? 1.399 18.466 40.129 1.00 86.44 213 PHE A CA 1
ATOM 1718 C C . PHE A 1 213 ? 2.698 19.276 40.289 1.00 86.44 213 PHE A C 1
ATOM 1720 O O . PHE A 1 213 ? 2.700 20.490 40.079 1.00 86.44 213 PHE A O 1
ATOM 1727 N N . TYR A 1 214 ? 3.823 18.633 40.621 1.00 86.69 214 TYR A N 1
ATOM 1728 C CA . TYR A 1 214 ? 5.111 19.323 40.755 1.00 86.69 214 TYR A CA 1
ATOM 1729 C C . TYR A 1 214 ? 5.682 19.785 39.417 1.00 86.69 214 TYR A C 1
ATOM 1731 O O . TYR A 1 214 ? 6.302 20.845 39.364 1.00 86.69 214 TYR A O 1
ATOM 1739 N N . LEU A 1 215 ? 5.432 19.058 38.328 1.00 86.38 215 LEU A N 1
ATOM 1740 C CA . LEU A 1 215 ? 5.775 19.539 36.993 1.00 86.38 215 LEU A CA 1
ATOM 1741 C C . LEU A 1 215 ? 5.055 20.868 36.698 1.00 86.38 215 LEU A C 1
ATOM 1743 O O . LEU A 1 215 ? 5.691 21.842 36.306 1.00 86.38 215 LEU A O 1
ATOM 1747 N N . ILE A 1 216 ? 3.752 20.945 36.966 1.00 84.56 216 ILE A N 1
ATOM 1748 C CA . ILE A 1 216 ? 2.951 22.150 36.711 1.00 84.56 216 ILE A CA 1
ATOM 1749 C C . ILE A 1 216 ? 3.351 23.304 37.640 1.00 84.56 216 ILE A C 1
ATOM 1751 O O . ILE A 1 216 ? 3.538 24.436 37.196 1.00 84.56 216 ILE A O 1
ATOM 1755 N N . THR A 1 217 ? 3.502 23.027 38.932 1.00 83.69 217 THR A N 1
ATOM 1756 C CA . THR A 1 217 ? 3.679 24.091 39.928 1.00 83.69 217 THR A CA 1
ATOM 1757 C C . THR A 1 217 ? 5.119 24.556 40.094 1.00 83.69 217 THR A C 1
ATOM 1759 O O . THR A 1 217 ? 5.352 25.741 40.315 1.00 83.69 217 THR A O 1
ATOM 1762 N N . GLN A 1 218 ? 6.095 23.655 39.964 1.00 85.38 218 GLN A N 1
ATOM 1763 C CA . GLN A 1 218 ? 7.508 23.979 40.180 1.00 85.38 218 GLN A CA 1
ATOM 1764 C C . GLN A 1 218 ? 8.269 24.201 38.876 1.00 85.38 218 GLN A C 1
ATOM 1766 O O . GLN A 1 218 ? 9.133 25.069 38.835 1.00 85.38 218 GLN A O 1
ATOM 1771 N N . GLN A 1 219 ? 7.974 23.429 37.825 1.00 86.38 219 GLN A N 1
ATOM 1772 C CA . GLN A 1 219 ? 8.709 23.535 36.557 1.00 86.38 219 GLN A CA 1
ATOM 1773 C C . GLN A 1 219 ? 8.043 24.520 35.596 1.00 86.38 219 GLN A C 1
ATOM 1775 O O . GLN A 1 219 ? 8.728 25.336 34.988 1.00 86.38 219 GLN A O 1
ATOM 1780 N N . LEU A 1 220 ? 6.710 24.484 35.484 1.00 83.94 220 LEU A N 1
ATOM 1781 C CA . LEU A 1 220 ? 5.957 25.428 34.647 1.00 83.94 220 LEU A CA 1
ATOM 1782 C C . LEU A 1 220 ? 5.602 26.737 35.376 1.00 83.94 220 LEU A C 1
ATOM 1784 O O . LEU A 1 220 ? 5.197 27.700 34.731 1.00 83.94 220 LEU A O 1
ATOM 1788 N N . GLY A 1 221 ? 5.781 26.795 36.700 1.00 84.00 221 GLY A N 1
ATOM 1789 C CA . GLY A 1 221 ? 5.673 28.024 37.495 1.00 84.00 221 GLY A CA 1
ATOM 1790 C C . GLY A 1 221 ? 4.248 28.514 37.772 1.00 84.00 221 GLY A C 1
ATOM 1791 O O . GLY A 1 221 ? 4.075 29.634 38.253 1.00 84.00 221 GLY A O 1
ATOM 1792 N N . TYR A 1 222 ? 3.221 27.708 37.492 1.00 86.75 222 TYR A N 1
ATOM 1793 C CA . TYR A 1 222 ? 1.832 28.076 37.774 1.00 86.75 222 TYR A CA 1
ATOM 1794 C C . TYR A 1 222 ? 1.461 27.774 39.227 1.00 86.75 222 TYR A C 1
ATOM 1796 O O . TYR A 1 222 ? 1.681 26.670 39.716 1.00 86.75 222 TYR A O 1
ATOM 1804 N N . SER A 1 223 ? 0.838 28.717 39.935 1.00 85.31 223 SER A N 1
ATOM 1805 C CA . SER A 1 223 ? 0.315 28.428 41.274 1.00 85.31 223 SER A CA 1
ATOM 1806 C C . SER A 1 223 ? -1.009 27.657 41.200 1.00 85.31 223 SER A C 1
ATOM 1808 O O . SER A 1 223 ? -1.817 27.856 40.294 1.00 85.31 223 SER A O 1
ATOM 1810 N N . GLN A 1 224 ? -1.263 26.794 42.188 1.00 84.31 224 GLN A N 1
ATOM 1811 C CA . GLN A 1 224 ? -2.520 26.042 42.276 1.00 84.31 224 GLN A CA 1
ATOM 1812 C C . GLN A 1 224 ? -3.736 26.976 42.318 1.00 84.31 224 GLN A C 1
ATOM 1814 O O . GLN A 1 224 ? -4.705 26.755 41.603 1.00 84.31 224 GLN A O 1
ATOM 1819 N N . SER A 1 225 ? -3.670 28.054 43.107 1.00 82.50 225 SER A N 1
ATOM 1820 C CA . SER A 1 225 ? -4.763 29.025 43.207 1.00 82.50 225 SER A CA 1
ATOM 1821 C C . SER A 1 225 ? -5.060 29.711 41.875 1.00 82.50 225 SER A C 1
ATOM 1823 O O . SER A 1 225 ? -6.226 29.920 41.552 1.00 82.50 225 SER A O 1
ATOM 1825 N N . PHE A 1 226 ? -4.024 30.019 41.090 1.00 84.50 226 PHE A N 1
ATOM 1826 C CA . PHE A 1 226 ? -4.176 30.599 39.759 1.00 84.50 226 PHE A CA 1
ATOM 1827 C C . PHE A 1 226 ? -4.886 29.640 38.797 1.00 84.50 226 PHE A C 1
ATOM 1829 O O . PHE A 1 226 ? -5.730 30.078 38.020 1.00 84.50 226 PHE A O 1
ATOM 1836 N N . LEU A 1 227 ? -4.581 28.341 38.873 1.00 83.38 227 LEU A N 1
ATOM 1837 C CA . LEU A 1 227 ? -5.201 27.327 38.019 1.00 83.38 227 LEU A CA 1
ATOM 1838 C C . LEU A 1 227 ? -6.620 26.956 38.461 1.00 83.38 227 LEU A C 1
ATOM 1840 O O . LEU A 1 227 ? -7.477 26.774 37.609 1.00 83.38 227 LEU A O 1
ATOM 1844 N N . GLU A 1 228 ? -6.895 26.869 39.765 1.00 85.12 228 GLU A N 1
ATOM 1845 C CA . GLU A 1 228 ? -8.198 26.428 40.289 1.00 85.12 228 GLU A CA 1
ATOM 1846 C C . GLU A 1 228 ? -9.278 27.515 40.256 1.00 85.12 228 GLU A C 1
ATOM 1848 O O . GLU A 1 228 ? -10.462 27.204 40.125 1.00 85.12 228 GLU A O 1
ATOM 1853 N N . GLN A 1 229 ? -8.903 28.792 40.383 1.00 83.00 229 GLN A N 1
ATOM 1854 C CA . GLN A 1 229 ? -9.856 29.902 40.412 1.00 83.00 229 GLN A CA 1
ATOM 1855 C C . GLN A 1 229 ? -10.780 29.971 39.177 1.00 83.00 229 GLN A C 1
ATOM 1857 O O . GLN A 1 229 ? -11.986 30.131 39.385 1.00 83.00 229 GLN A O 1
ATOM 1862 N N . PRO A 1 230 ? -10.292 29.828 37.926 1.00 83.38 230 PRO A N 1
ATOM 1863 C CA . PRO A 1 230 ? -11.155 29.853 36.743 1.00 83.38 230 PRO A CA 1
ATOM 1864 C C . PRO A 1 230 ? -12.015 28.591 36.559 1.00 83.38 230 PRO A C 1
ATOM 1866 O O . PRO A 1 230 ? -13.075 28.686 35.951 1.00 83.38 230 PRO A O 1
ATOM 1869 N N . ILE A 1 231 ? -11.606 27.437 37.099 1.00 83.94 231 ILE A N 1
ATOM 1870 C CA . ILE A 1 231 ? -12.266 26.130 36.870 1.00 83.94 231 ILE A CA 1
ATOM 1871 C C . ILE A 1 231 ? -13.024 25.602 38.098 1.00 83.94 231 ILE A C 1
ATOM 1873 O O . ILE A 1 231 ? -13.422 24.441 38.158 1.00 83.94 231 ILE A O 1
ATOM 1877 N N . LYS A 1 232 ? -13.237 26.435 39.120 1.00 83.62 232 LYS A N 1
ATOM 1878 C CA . LYS A 1 232 ? -13.801 26.021 40.417 1.00 83.62 232 LYS A CA 1
ATOM 1879 C C . LYS A 1 232 ? -15.169 25.330 40.314 1.00 83.62 232 LYS A C 1
ATOM 1881 O O . LYS A 1 232 ? -15.440 24.363 41.036 1.00 83.62 232 LYS A O 1
ATOM 1886 N N . ASP A 1 233 ? -16.024 25.812 39.416 1.00 80.69 233 ASP A N 1
ATOM 1887 C CA . ASP A 1 233 ? -17.349 25.234 39.178 1.00 80.69 233 ASP A CA 1
ATOM 1888 C C . ASP A 1 233 ? -17.254 23.890 38.438 1.00 80.69 233 ASP A C 1
ATOM 1890 O O . ASP A 1 233 ? -18.021 22.967 38.717 1.00 80.69 233 ASP A O 1
ATOM 1894 N N . GLU A 1 234 ? -16.277 23.742 37.542 1.00 81.62 234 GLU A N 1
ATOM 1895 C CA . GLU A 1 234 ? -15.998 22.494 36.823 1.00 81.62 234 GLU A CA 1
ATOM 1896 C C . GLU A 1 234 ? -15.443 21.428 37.771 1.00 81.62 234 GLU A C 1
ATOM 1898 O O . GLU A 1 234 ? -15.977 20.321 37.833 1.00 81.62 234 GLU A O 1
ATOM 1903 N N . LEU A 1 235 ? -14.477 21.787 38.623 1.00 82.62 235 LEU A N 1
ATOM 1904 C CA . LEU A 1 235 ? -13.953 20.907 39.673 1.00 82.62 235 LEU A CA 1
ATOM 1905 C C . LEU A 1 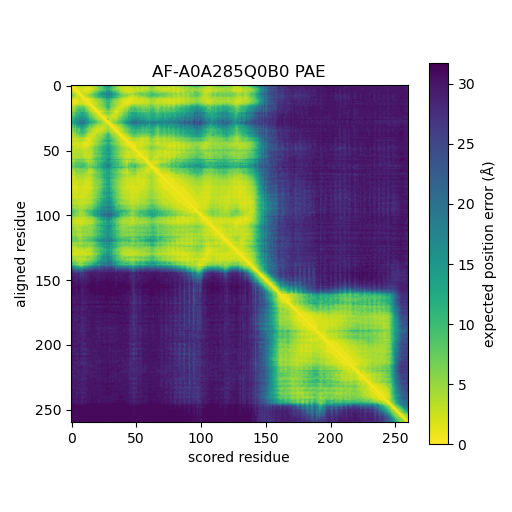235 ? -15.049 20.428 40.635 1.00 82.62 235 LEU A C 1
ATOM 1907 O O . LEU A 1 235 ? -15.029 19.282 41.094 1.00 82.62 235 LEU A O 1
ATOM 1911 N N . SER A 1 236 ? -16.033 21.282 40.932 1.00 81.25 236 SER A N 1
ATOM 1912 C CA . SER A 1 236 ? -17.176 20.907 41.772 1.00 81.25 236 SER A CA 1
ATOM 1913 C C . SER A 1 236 ? -18.062 19.859 41.091 1.00 81.25 236 SER A C 1
ATOM 1915 O O . SER A 1 236 ? -18.432 18.872 41.731 1.00 81.25 236 SER A O 1
ATOM 1917 N N . LYS A 1 237 ? -18.330 20.007 39.786 1.00 83.69 237 LYS A N 1
ATOM 1918 C CA . LYS A 1 237 ? -19.063 19.005 38.992 1.00 83.69 237 LYS A CA 1
ATOM 1919 C C . LYS A 1 237 ? -18.303 17.681 38.914 1.00 83.69 237 LYS A C 1
ATOM 1921 O O . LYS A 1 237 ? -18.888 16.637 39.197 1.00 83.69 237 LYS A O 1
ATOM 1926 N N . ILE A 1 238 ? -17.000 17.720 38.633 1.00 83.06 238 ILE A N 1
ATOM 1927 C CA . ILE A 1 238 ? -16.141 16.524 38.586 1.00 83.06 238 ILE A CA 1
ATOM 1928 C C . ILE A 1 238 ? -16.198 15.777 39.924 1.00 83.06 238 ILE A C 1
ATOM 1930 O O . ILE A 1 238 ? -16.386 14.561 39.969 1.00 83.06 238 ILE A O 1
ATOM 1934 N N . LYS A 1 239 ? -16.119 16.498 41.048 1.00 82.69 239 LYS A N 1
ATOM 1935 C CA . LYS A 1 239 ? -16.232 15.904 42.387 1.00 82.69 239 LYS A CA 1
ATOM 1936 C C . LYS A 1 239 ? -17.582 15.215 42.616 1.00 82.69 239 LYS A C 1
ATOM 1938 O O . LYS A 1 239 ? -17.622 14.135 43.214 1.00 82.69 239 LYS A O 1
ATOM 1943 N N . GLU A 1 240 ? -18.684 15.811 42.165 1.00 82.31 240 GLU A N 1
ATOM 1944 C CA . GLU A 1 240 ? -20.012 15.192 42.243 1.00 82.31 240 GLU A CA 1
ATOM 1945 C C . GLU A 1 240 ? -20.113 13.930 41.381 1.00 82.31 240 GLU A C 1
ATOM 1947 O O . GLU A 1 240 ? -20.670 12.922 41.827 1.00 82.31 240 GLU A O 1
ATOM 1952 N N . GLU A 1 241 ? -19.553 13.957 40.171 1.00 80.75 241 GLU A N 1
ATOM 1953 C CA . GLU A 1 241 ? -19.515 12.812 39.261 1.00 80.75 241 GLU A CA 1
ATOM 1954 C C . GLU A 1 241 ? -18.689 11.660 39.818 1.00 80.75 241 GLU A C 1
ATOM 1956 O O . GLU A 1 241 ? -19.181 10.530 39.879 1.00 80.75 241 GLU A O 1
ATOM 1961 N N . LEU A 1 242 ? -17.502 11.952 40.348 1.00 77.25 242 LEU A N 1
ATOM 1962 C CA . LEU A 1 242 ? -16.675 10.964 41.034 1.00 77.25 242 LEU A CA 1
ATOM 1963 C C . LEU A 1 242 ? -17.381 10.395 42.277 1.00 77.25 242 LEU A C 1
ATOM 1965 O O . LEU A 1 242 ? -17.292 9.201 42.574 1.00 77.25 242 LEU A O 1
ATOM 1969 N N . GLY A 1 243 ? -18.180 11.213 42.969 1.00 73.50 243 GLY A N 1
ATOM 1970 C CA . GLY A 1 243 ? -19.033 10.783 44.077 1.00 73.50 243 GLY A CA 1
ATOM 1971 C C . GLY A 1 243 ? -20.087 9.731 43.698 1.00 73.50 243 GLY A C 1
ATOM 1972 O O . GLY A 1 243 ? -20.542 8.982 44.570 1.00 73.50 243 GLY A O 1
ATOM 1973 N N . LYS A 1 244 ? -20.461 9.612 42.415 1.00 75.38 244 LYS A N 1
ATOM 1974 C CA . LYS A 1 244 ? -21.414 8.593 41.930 1.00 75.38 244 LYS A CA 1
ATOM 1975 C C . LYS A 1 244 ? -20.813 7.185 41.965 1.00 75.38 244 LYS A C 1
ATOM 1977 O O . LYS A 1 244 ? -21.557 6.231 42.204 1.00 75.38 244 LYS A O 1
ATOM 1982 N N . TYR A 1 245 ? -19.493 7.044 41.820 1.00 67.31 245 TYR A N 1
ATOM 1983 C CA . TYR A 1 245 ? -18.814 5.743 41.900 1.00 67.31 245 TYR A CA 1
ATOM 1984 C C . TYR A 1 245 ? -18.853 5.136 43.306 1.00 67.31 245 TYR A C 1
ATOM 1986 O O . TYR A 1 245 ? -18.895 3.919 43.443 1.00 67.31 245 TYR A O 1
ATOM 1994 N N . LYS A 1 246 ? -18.981 5.958 44.357 1.00 61.12 246 LYS A N 1
ATOM 1995 C CA . LYS A 1 246 ? -19.249 5.459 45.718 1.00 61.12 246 LYS A CA 1
ATOM 1996 C C . LYS A 1 246 ? -20.661 4.874 45.891 1.00 61.12 246 LYS A C 1
ATOM 1998 O O . LYS A 1 246 ? -20.885 4.106 46.820 1.00 61.12 246 LYS A O 1
ATOM 2003 N N . LYS A 1 247 ? -21.634 5.248 45.044 1.00 53.19 247 LYS A N 1
ATOM 2004 C CA . LYS A 1 247 ? -23.071 4.944 45.233 1.00 53.19 247 LYS A CA 1
ATOM 2005 C C . LYS A 1 247 ? -23.616 3.809 44.355 1.00 53.19 247 LYS A C 1
ATOM 2007 O O . LYS A 1 247 ? -24.725 3.340 44.613 1.00 53.19 247 LYS A O 1
ATOM 2012 N N . LYS A 1 248 ? -22.886 3.341 43.337 1.00 46.72 248 LYS A N 1
ATOM 2013 C CA . LYS A 1 248 ? -23.312 2.208 42.494 1.00 46.72 248 LYS A CA 1
ATOM 2014 C C . LYS A 1 248 ? -23.004 0.868 43.179 1.00 46.72 248 LYS A C 1
ATOM 2016 O O . LYS A 1 248 ? -22.049 0.192 42.832 1.00 46.72 248 LYS A O 1
ATOM 2021 N N . GLN A 1 249 ? -23.851 0.453 44.121 1.00 46.41 249 GLN A N 1
ATOM 2022 C CA . GLN A 1 249 ? -24.028 -0.973 44.430 1.00 46.41 249 GLN A CA 1
ATOM 2023 C C . GLN A 1 249 ? -25.340 -1.478 43.809 1.00 46.41 249 GLN A C 1
ATOM 2025 O O . GLN A 1 249 ? -26.368 -0.801 43.926 1.00 46.41 249 GLN A O 1
ATOM 2030 N N . PRO A 1 250 ? -25.378 -2.680 43.208 1.00 41.81 250 PRO A N 1
ATOM 2031 C CA . PRO A 1 250 ? -26.640 -3.353 42.949 1.00 41.81 250 PRO A CA 1
ATOM 2032 C C . PRO A 1 250 ? -27.267 -3.762 44.290 1.00 41.81 250 PRO A C 1
ATOM 2034 O O . PRO A 1 250 ? -26.672 -4.489 45.086 1.00 41.81 250 PRO A O 1
ATOM 2037 N N . ARG A 1 251 ? -28.502 -3.310 44.544 1.00 36.88 251 ARG A N 1
ATOM 2038 C CA . ARG A 1 251 ? -29.341 -3.849 45.623 1.00 36.88 251 ARG A CA 1
ATOM 2039 C C . ARG A 1 251 ? -29.400 -5.372 45.471 1.00 36.88 251 ARG A C 1
ATOM 2041 O O . ARG A 1 251 ? -29.899 -5.861 44.457 1.00 36.88 251 ARG A O 1
ATOM 2048 N N . LYS A 1 252 ? -28.939 -6.112 46.487 1.00 41.59 252 LYS A N 1
ATOM 2049 C CA . LYS A 1 252 ? -29.204 -7.551 46.644 1.00 41.59 252 LYS A CA 1
ATOM 2050 C C . LYS A 1 252 ? -30.697 -7.797 46.400 1.00 41.59 252 LYS A C 1
ATOM 2052 O O . LYS A 1 252 ? -31.526 -7.411 47.226 1.00 41.59 252 LYS A O 1
ATOM 2057 N N . ARG A 1 253 ? -31.062 -8.447 45.290 1.00 36.25 253 ARG A N 1
ATOM 2058 C CA . ARG A 1 253 ? -32.381 -9.077 45.185 1.00 36.25 253 ARG A CA 1
ATOM 2059 C C . ARG A 1 253 ? -32.365 -10.240 46.171 1.00 36.25 253 ARG A C 1
ATOM 2061 O O . ARG A 1 253 ? -31.757 -11.269 45.899 1.00 36.25 253 ARG A O 1
ATOM 2068 N N . LYS A 1 254 ? -32.982 -10.045 47.341 1.00 37.84 254 LYS A N 1
ATOM 2069 C CA . LYS A 1 254 ? -33.408 -11.151 48.204 1.00 37.84 254 LYS A CA 1
ATOM 2070 C C . LYS A 1 254 ? -34.246 -12.080 47.325 1.00 37.84 254 LYS A C 1
ATOM 2072 O O . LYS A 1 254 ? -35.322 -11.679 46.884 1.00 37.84 254 LYS A O 1
ATOM 2077 N N . GLY A 1 255 ? -33.730 -13.270 47.032 1.00 35.41 255 GLY A N 1
ATOM 2078 C CA . GLY A 1 255 ? -34.548 -14.357 46.516 1.00 35.41 255 GLY A CA 1
ATOM 2079 C C . GLY A 1 255 ? -35.599 -14.660 47.572 1.00 35.41 255 GLY A C 1
ATOM 2080 O O . GLY A 1 255 ? -35.264 -15.146 48.648 1.00 35.41 255 GLY A O 1
ATOM 2081 N N . LYS A 1 256 ? -36.845 -14.270 47.299 1.00 36.22 256 LYS A N 1
ATOM 2082 C CA . LYS A 1 256 ? -37.997 -14.863 47.966 1.00 36.22 256 LYS A CA 1
ATOM 2083 C C . LYS A 1 256 ? -38.145 -16.275 47.411 1.00 36.22 256 LYS A C 1
ATOM 2085 O O . LYS A 1 256 ? -38.119 -16.462 46.196 1.00 36.22 256 LYS A O 1
ATOM 2090 N N . GLU A 1 257 ? -38.237 -17.208 48.345 1.00 40.00 257 GLU A N 1
ATOM 2091 C CA . GLU A 1 257 ? -38.648 -18.598 48.195 1.00 40.00 257 GLU A CA 1
ATOM 2092 C C . GLU A 1 257 ? -39.811 -18.759 47.221 1.00 40.00 257 GLU A C 1
ATOM 2094 O O . GLU A 1 257 ? -40.695 -17.908 47.192 1.00 40.00 257 GLU A O 1
ATOM 2099 N N . LEU A 1 258 ? -39.831 -19.895 46.525 1.00 34.53 258 LEU A N 1
ATOM 2100 C CA . LEU A 1 258 ? -41.040 -20.656 46.213 1.00 34.53 258 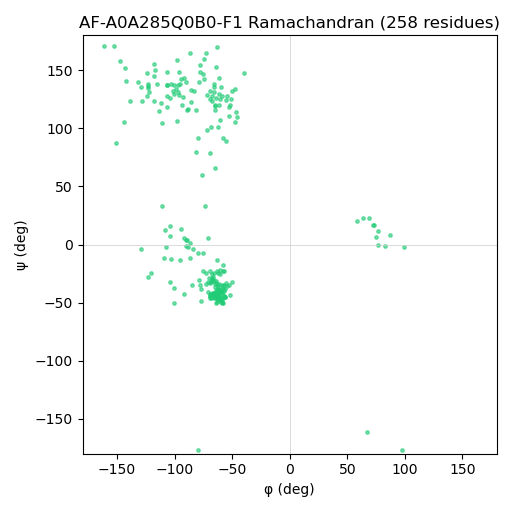LEU A CA 1
ATOM 2101 C C . LEU A 1 258 ? -40.618 -22.135 46.087 1.00 34.53 258 LEU A C 1
ATOM 2103 O O . LEU A 1 258 ? -40.242 -22.594 45.013 1.00 34.53 258 LEU A O 1
ATOM 2107 N N . LEU A 1 259 ? -40.606 -22.836 47.226 1.00 35.09 259 LEU A N 1
ATOM 2108 C CA . LEU A 1 259 ? -41.028 -24.243 47.305 1.00 35.09 259 LEU A CA 1
ATOM 2109 C C . LEU A 1 259 ? -42.568 -24.220 47.322 1.00 35.09 259 LEU A C 1
ATOM 2111 O O . LEU A 1 259 ? -43.144 -23.293 47.905 1.00 35.09 259 LEU A O 1
ATOM 2115 N N . PRO A 1 260 ? -43.233 -25.140 46.616 1.00 40.94 260 PRO A N 1
ATOM 2116 C CA . PRO A 1 260 ? -43.432 -26.502 47.118 1.00 40.94 260 PRO A CA 1
ATOM 2117 C C . PRO A 1 260 ? -42.855 -27.590 46.210 1.00 40.94 260 PRO A C 1
ATOM 2119 O O . PRO A 1 260 ? -42.920 -27.435 44.970 1.00 40.94 260 PRO A O 1
#

Mean predicted aligned error: 18.66 Å

Foldseek 3Di:
DDWFADQQNFKIWDKDKDWAFDDWDQDPVRDIDTDTDIDIDTDDMGTLPDQLCVTQVCDADPVRHRPDDPVRSVVVNVQSVVQVVLVVVLQVVCVVVQWDDAGFGAAQDPVVCVVCVPAPQAANPHDHRGGRSHGPPTDRDDPPDPPPPVPPPPPPPPVVPCVVCVVVVNNVVVVVVVVVVLLVQCVVQVHQSVPSDDPVRVVVVVVVVVVVVCCCCPVVPDDPCNVCVVCVVVVVVVVVVSVVSNVDDPDPPPPDDDDD